Protein 9FM7 (pdb70)

B-factor: mean 51.1, std 14.82, range [29.31, 127.03]

Radiu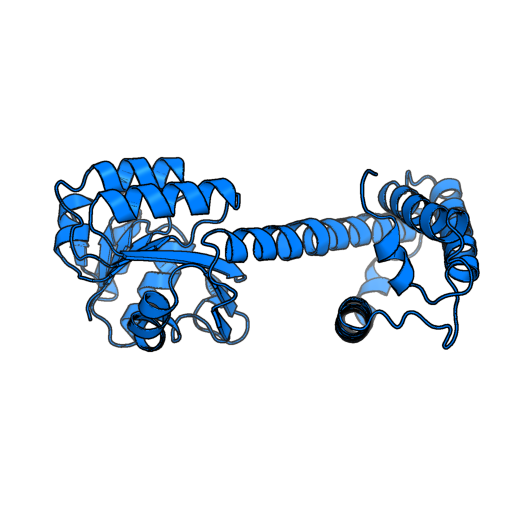s of gyration: 23.4 Å; Cα contacts (8 Å, |Δi|>4): 488; chains: 1; bounding box: 52×43×64 Å

Sequence (286 aa):
MDVSILGTGLMGTALAQALIRSGTKVTVWNRTADRALPLAAAGATVAESPQSAIAASPLIVISLLNYEIAKDVVTEADSIAGKIIVNTATGTPEEANQFAEWIAGRGARYLDGAIAAYPEDIGTESSGINYSGDEDVWEDVQSLLTPIAAQSRYVGARPGAANVIDAAMAGAFFNVALGAFHEAAAYVRSEDVAIAEMRHSLHLWTDKLLELLHEALKAFESGEYETDQATLNVYAAAVEAWQQSMQRAGQRAALMTANLDNLQRACAAGHGDKGIFAQIETLSAN

Nearest PDB structures (foldseek):
  9fm7-assembly1_A  TM=1.004E+00  e=1.314E-57  Rhodococcus erythropolis
  7xe8-assembly2_B-2  TM=9.626E-01  e=7.520E-29  Streptomyces albidoflavus
  8whg-assembly4_G  TM=9.160E-01  e=9.893E-28  Streptomyces viridochromogenes
  8j44-assembly1_B  TM=9.216E-01  e=6.340E-27  Streptomyces viridochromogenes DSM 40736
  5a9s-assembly1_B  TM=8.795E-01  e=6.237E-24  Amycolatopsis orientalis

Secondary structure (DSSP, 8-state):
--EEEE--SHHHHHHHHHHHHHT--EEEE-SS-TTTHHHHHHTPEE-SSHHHHHHH-SEEEE--SSHHHHHHHHHTSS--TT-EEEE-----HHHHHHHHHHHHHTT-EEEEEEEES-GGGTTSSS-EEEEEE-HHHHHHHHHHHGGG-SEEEE--SSTTHHHHHHIIIIIIIIIHHHHHHHHHHHHHHHTT--GGGGGGGHHHHHHHHHHHHHHHHHHHHS-----SS--HHHHHHHHHHHHHHHHHTT---HHHHHHHHHHHHHIIIIITTS-GGGGGGG-S--

Structure (mmCIF, N/CA/C/O backbone):
data_9FM7
#
_entry.id   9FM7
#
_cell.length_a   81.728
_cell.length_b   81.728
_cell.length_c   83.375
_cell.angle_alpha   90.00
_cell.angle_beta   90.00
_cell.angle_gamma   120.00
#
_symmetry.space_group_name_H-M   'P 32 2 1'
#
loop_
_entity.id
_entity.type
_entity.pdbx_description
1 polymer 'NAD(P)-dependent oxidoreductase'
2 non-polymer "2'-MONOPHOSPHOADENOSINE-5'-DIPHOSPHATE"
3 water water
#
loop_
_atom_site.group_PDB
_atom_site.id
_atom_site.type_symbol
_atom_site.label_atom_id
_atom_site.label_alt_id
_atom_site.label_comp_id
_atom_site.label_asym_id
_atom_site.label_entity_id
_atom_site.label_seq_id
_atom_site.pdbx_PDB_ins_code
_atom_site.Cartn_x
_atom_site.Cartn_y
_atom_site.Cartn_z
_atom_site.occupancy
_atom_site.B_iso_or_equiv
_atom_site.auth_seq_id
_atom_site.auth_comp_id
_atom_site.auth_asym_id
_atom_site.auth_atom_id
_atom_site.pdbx_PDB_model_num
ATOM 1 N N . MET A 1 1 ? -40.961 31.791 15.496 1.00 77.51 1 MET A N 1
ATOM 2 C CA . MET A 1 1 ? -40.470 30.562 16.085 1.00 66.36 1 MET A CA 1
ATOM 3 C C . MET A 1 1 ? -39.013 30.839 16.439 1.00 59.33 1 MET A C 1
ATOM 4 O O . MET A 1 1 ? -38.255 31.268 15.578 1.00 64.47 1 MET A O 1
ATOM 9 N N . ASP A 1 2 ? -38.654 30.699 17.719 1.00 51.96 2 ASP A N 1
ATOM 10 C CA . ASP A 1 2 ? -37.287 30.889 18.169 1.00 54.20 2 ASP A CA 1
ATOM 11 C C . ASP A 1 2 ? -36.410 29.787 17.588 1.00 51.70 2 ASP A C 1
ATOM 12 O O . ASP A 1 2 ? -36.912 28.711 17.261 1.00 51.84 2 ASP A O 1
ATOM 17 N N . VAL A 1 3 ? -35.090 30.026 17.519 1.00 49.77 3 VAL A N 1
ATOM 18 C CA . VAL A 1 3 ? -34.192 28.953 17.109 1.00 52.10 3 VAL A CA 1
ATOM 19 C C . VAL A 1 3 ? -32.978 28.939 18.025 1.00 51.10 3 VAL A C 1
ATOM 20 O O . VAL A 1 3 ? -32.576 29.988 18.523 1.00 56.09 3 VAL A O 1
ATOM 24 N N . SER A 1 4 ? -32.410 27.736 18.218 1.00 42.24 4 SER A N 1
ATOM 25 C CA . SER A 1 4 ? -31.123 27.555 18.872 1.00 44.46 4 SER A CA 1
ATOM 26 C C . SER A 1 4 ? -30.139 27.004 17.858 1.00 49.29 4 SER A C 1
ATOM 27 O O . SER A 1 4 ? -30.516 26.176 17.027 1.00 41.02 4 SER A O 1
ATOM 30 N N . ILE A 1 5 ? -28.887 27.475 17.947 1.00 45.76 5 ILE A N 1
ATOM 31 C CA . ILE A 1 5 ? -27.821 26.972 17.109 1.00 41.63 5 ILE A CA 1
ATOM 32 C C . ILE A 1 5 ? -26.791 26.270 17.975 1.00 44.22 5 ILE A C 1
ATOM 33 O O . ILE A 1 5 ? -26.312 26.845 18.948 1.00 44.69 5 ILE A O 1
ATOM 38 N N . LEU A 1 6 ? -26.461 25.037 17.593 1.00 43.28 6 LEU A N 1
ATOM 39 C CA . LEU A 1 6 ? -25.386 24.289 18.200 1.00 48.19 6 LEU A CA 1
ATOM 40 C C . LEU A 1 6 ? -24.155 24.440 17.315 1.00 52.71 6 LEU A C 1
ATOM 41 O O . LEU A 1 6 ? -24.133 23.917 16.199 1.00 51.35 6 LEU A O 1
ATOM 46 N N . GLY A 1 7 ? -23.142 25.142 17.828 1.00 52.18 7 GLY A N 1
ATOM 47 C CA . GLY A 1 7 ? -21.920 25.393 17.080 1.00 50.89 7 GLY A CA 1
ATOM 48 C C . GLY A 1 7 ? -21.845 26.870 16.718 1.00 57.66 7 GLY A C 1
ATOM 49 O O . GLY A 1 7 ? -22.691 27.384 15.973 1.00 45.52 7 GLY A O 1
ATOM 50 N N . THR A 1 8 ? -20.861 27.553 17.319 1.00 56.08 8 THR A N 1
ATOM 51 C CA . THR A 1 8 ? -20.618 28.955 17.062 1.00 52.74 8 THR A CA 1
ATOM 52 C C . THR A 1 8 ? -19.228 29.123 16.451 1.00 56.14 8 THR A C 1
ATOM 53 O O . THR A 1 8 ? -18.588 30.144 16.658 1.00 57.01 8 THR A O 1
ATOM 57 N N . GLY A 1 9 ? -18.776 28.126 15.686 1.00 53.66 9 GLY A N 1
ATOM 58 C CA . GLY A 1 9 ? -17.702 28.333 14.726 1.00 56.06 9 GLY A CA 1
ATOM 59 C C . GLY A 1 9 ? -18.038 29.493 13.786 1.00 53.79 9 GLY A C 1
ATOM 60 O O . GLY A 1 9 ? -19.041 30.191 13.993 1.00 53.52 9 GLY A O 1
ATOM 61 N N . LEU A 1 10 ? -17.212 29.675 12.740 1.00 50.88 10 LEU A N 1
ATOM 62 C CA . LEU A 1 10 ? -17.429 30.727 11.753 1.00 51.28 10 LEU A CA 1
ATOM 63 C C . LEU A 1 10 ? -18.814 30.586 11.117 1.00 41.86 10 LEU A C 1
ATOM 64 O O . LEU A 1 10 ? -19.548 31.567 11.024 1.00 47.82 10 LEU A O 1
ATOM 69 N N . MET A 1 11 ? -19.167 29.361 10.699 1.00 47.06 11 MET A N 1
ATOM 70 C CA . MET A 1 11 ? -20.434 29.147 10.015 1.00 43.85 11 MET A CA 1
ATOM 71 C C . MET A 1 11 ? -21.591 29.371 10.982 1.00 41.44 11 MET A C 1
ATOM 72 O O . MET A 1 11 ? -22.446 30.216 10.714 1.00 47.84 11 MET A O 1
ATOM 77 N N . GLY A 1 12 ? -21.587 28.633 12.107 1.00 46.15 12 GLY A N 1
ATOM 78 C CA . GLY A 1 12 ? -22.568 28.793 13.171 1.00 42.35 12 GLY A CA 1
ATOM 79 C C . GLY A 1 12 ? -22.747 30.255 13.562 1.00 44.73 12 GLY A C 1
ATOM 80 O O . GLY A 1 12 ? -23.872 30.759 13.739 1.00 45.17 12 GLY A O 1
ATOM 81 N N . THR A 1 13 ? -21.612 30.961 13.683 1.00 47.00 13 THR A N 1
ATOM 82 C CA . THR A 1 13 ? -21.674 32.358 14.061 1.00 41.42 13 THR A CA 1
ATOM 83 C C . THR A 1 13 ? -22.433 33.134 12.998 1.00 44.54 13 THR A C 1
ATOM 84 O O . THR A 1 13 ? -23.309 33.961 13.316 1.00 48.15 13 THR A O 1
ATOM 88 N N . ALA A 1 14 ? -22.080 32.867 11.727 1.00 43.55 14 ALA A N 1
ATOM 89 C CA . ALA A 1 14 ? -22.694 33.560 10.601 1.00 42.36 14 ALA A CA 1
ATOM 90 C C . ALA A 1 14 ? -24.195 33.292 10.540 1.00 40.01 14 ALA A C 1
ATOM 91 O O . ALA A 1 14 ? -24.987 34.208 10.287 1.00 42.59 14 ALA A O 1
ATOM 93 N N . LEU A 1 15 ? -24.580 32.033 10.776 1.00 45.12 15 LEU A N 1
ATOM 94 C CA . LEU A 1 15 ? -25.991 31.667 10.785 1.00 43.25 15 LEU A CA 1
ATOM 95 C C . LEU A 1 15 ? -26.721 32.474 11.865 1.00 42.60 15 LEU A C 1
ATOM 96 O O . LEU A 1 15 ? -27.758 33.099 11.597 1.00 41.23 15 LEU A O 1
ATOM 101 N N . ALA A 1 16 ? -26.124 32.507 13.065 1.00 47.23 16 ALA A N 1
ATOM 102 C CA . ALA A 1 16 ? -26.733 33.190 14.203 1.00 50.72 16 ALA A CA 1
ATOM 103 C C . ALA A 1 16 ? -26.947 34.676 13.912 1.00 52.25 16 ALA A C 1
ATOM 104 O O . ALA A 1 16 ? -28.032 35.201 14.157 1.00 47.67 16 ALA A O 1
ATOM 106 N N . GLN A 1 17 ? -25.940 35.335 13.321 1.00 53.74 17 GLN A N 1
ATOM 107 C CA . GLN A 1 17 ? -26.025 36.764 13.043 1.00 51.96 17 GLN A CA 1
ATOM 108 C C . GLN A 1 17 ? -27.108 37.078 12.018 1.00 51.62 17 GLN A C 1
ATOM 109 O O . GLN A 1 17 ? -27.865 38.036 12.192 1.00 54.73 17 GLN A O 1
ATOM 115 N N . ALA A 1 18 ? -27.191 36.269 10.948 1.00 48.08 18 ALA A N 1
ATOM 116 C CA . ALA A 1 18 ? -28.249 36.446 9.970 1.00 42.81 18 ALA A CA 1
ATOM 117 C C . ALA A 1 18 ? -29.631 36.318 10.615 1.00 41.76 18 ALA A C 1
ATOM 118 O O . ALA A 1 18 ? -30.554 37.036 10.228 1.00 45.18 18 ALA A O 1
ATOM 120 N N . LEU A 1 19 ? -29.795 35.371 11.549 1.00 47.43 19 LEU A N 1
ATOM 121 C CA . LEU A 1 19 ? -31.107 35.087 12.111 1.00 47.00 19 LEU A CA 1
ATOM 122 C C . LEU A 1 19 ? -31.547 36.228 13.035 1.00 47.40 19 LEU A C 1
ATOM 123 O O . LEU A 1 19 ? -32.694 36.658 12.977 1.00 51.09 19 LEU A O 1
ATOM 128 N N . ILE A 1 20 ? -30.625 36.747 13.840 1.00 56.75 20 ILE A N 1
ATOM 129 C CA . ILE A 1 20 ? -30.886 37.928 14.648 1.00 60.36 20 ILE A CA 1
ATOM 130 C C . ILE A 1 20 ? -31.418 39.041 13.746 1.00 68.62 20 ILE A C 1
ATOM 131 O O . ILE A 1 20 ? -32.511 39.563 13.967 1.00 64.16 20 ILE A O 1
ATOM 136 N N . ARG A 1 21 ? -30.684 39.339 12.672 1.00 70.69 21 ARG A N 1
ATOM 137 C CA . ARG A 1 21 ? -31.066 40.406 11.762 1.00 77.55 21 ARG A CA 1
ATOM 138 C C . ARG A 1 21 ? -32.442 40.133 11.149 1.00 76.48 21 ARG A C 1
ATOM 139 O O . ARG A 1 21 ? -33.156 41.081 10.839 1.00 72.52 21 ARG A O 1
ATOM 147 N N . SER A 1 22 ? -32.812 38.854 10.970 1.00 75.66 22 SER A N 1
ATOM 148 C CA . SER A 1 22 ? -34.136 38.477 10.483 1.00 73.77 22 SER A CA 1
ATOM 149 C C . SER A 1 22 ? -35.236 38.966 11.424 1.00 71.60 22 SER A C 1
ATOM 150 O O . SER A 1 22 ? -36.378 39.118 11.004 1.00 73.22 22 SER A O 1
ATOM 153 N N . GLY A 1 23 ? -34.902 39.168 12.701 1.00 72.04 23 GLY A N 1
ATOM 154 C CA . GLY A 1 23 ? -35.903 39.422 13.732 1.00 76.55 23 GLY A CA 1
ATOM 155 C C . GLY A 1 23 ? -36.296 38.157 14.500 1.00 70.93 23 GLY A C 1
ATOM 156 O O . GLY A 1 23 ? -37.367 38.109 15.096 1.00 59.59 23 GLY A O 1
ATOM 157 N N . THR A 1 24 ? -35.411 37.148 14.499 1.00 69.32 24 THR A N 1
ATOM 158 C CA . THR A 1 24 ? -35.647 35.891 15.189 1.00 62.99 24 THR A CA 1
ATOM 159 C C . THR A 1 24 ? -34.847 35.901 16.481 1.00 59.69 24 THR A C 1
ATOM 160 O O . THR A 1 24 ? -33.715 36.372 16.494 1.00 59.99 24 THR A O 1
ATOM 164 N N . LYS A 1 25 ? -35.428 35.324 17.536 1.00 56.89 25 LYS A N 1
ATOM 165 C CA . LYS A 1 25 ? -34.772 35.210 18.825 1.00 55.85 25 LYS A CA 1
ATOM 166 C C . LYS A 1 25 ? -33.882 33.970 18.824 1.00 58.97 25 LYS A C 1
ATOM 167 O O . LYS A 1 25 ? -34.335 32.847 18.581 1.00 56.99 25 LYS A O 1
ATOM 173 N N . VAL A 1 26 ? -32.604 34.177 19.125 1.00 54.66 26 VAL A N 1
ATOM 174 C CA . VAL A 1 26 ? -31.614 33.138 18.911 1.00 50.69 26 VAL A CA 1
ATOM 175 C C . VAL A 1 26 ? -30.935 32.786 20.223 1.00 53.02 26 VAL A C 1
ATOM 176 O O . VAL A 1 26 ? -30.505 33.657 20.974 1.00 58.74 26 VAL A O 1
ATOM 180 N N . THR A 1 27 ? -30.800 31.482 20.443 1.00 46.57 27 THR A N 1
ATOM 181 C CA . THR A 1 27 ? -30.031 30.950 21.535 1.00 44.60 27 THR A CA 1
ATOM 182 C C . THR A 1 27 ? -28.906 30.171 20.896 1.00 51.62 27 THR A C 1
ATOM 183 O O . THR A 1 27 ? -29.141 29.407 19.971 1.00 46.74 27 THR A O 1
ATOM 187 N N . VAL A 1 28 ? -27.705 30.310 21.452 1.00 46.58 28 VAL A N 1
ATOM 188 C CA . VAL A 1 28 ? -26.536 29.682 20.881 1.00 50.27 28 VAL A CA 1
ATOM 189 C C . VAL A 1 28 ? -25.886 28.832 21.959 1.00 44.32 28 VAL A C 1
ATOM 190 O O . VAL A 1 28 ? -26.095 29.090 23.136 1.00 53.11 28 VAL A O 1
ATOM 194 N N . TRP A 1 29 ? -25.179 27.779 21.557 1.00 45.87 29 TRP A N 1
ATOM 195 C CA . TRP A 1 29 ? -24.316 27.027 22.439 1.00 54.20 29 TRP A CA 1
ATOM 196 C C . TRP A 1 29 ? -23.042 26.660 21.687 1.00 57.90 29 TRP A C 1
ATOM 197 O O . TRP A 1 29 ? -23.078 26.496 20.479 1.00 62.48 29 TRP A O 1
ATOM 208 N N . ASN A 1 30 ? -21.946 26.460 22.418 1.00 58.21 30 ASN A N 1
ATOM 209 C CA . ASN A 1 30 ? -20.693 26.019 21.826 1.00 59.31 30 ASN A CA 1
ATOM 210 C C . ASN A 1 30 ? -19.861 25.341 22.901 1.00 58.47 30 ASN A C 1
ATOM 211 O O . ASN A 1 30 ? -19.924 25.718 24.062 1.00 64.87 30 ASN A O 1
ATOM 216 N N . ARG A 1 31 ? -19.090 24.349 22.470 1.00 61.00 31 ARG A N 1
ATOM 217 C CA . ARG A 1 31 ? -18.387 23.444 23.355 1.00 66.07 31 ARG A CA 1
ATOM 218 C C . ARG A 1 31 ? -17.338 24.209 24.153 1.00 72.98 31 ARG A C 1
ATOM 219 O O . ARG A 1 31 ? -17.116 23.876 25.313 1.00 74.56 31 ARG A O 1
ATOM 227 N N . THR A 1 32 ? -16.707 25.222 23.540 1.00 75.54 32 THR A N 1
ATOM 228 C CA . THR A 1 32 ? -15.747 26.045 24.262 1.00 76.57 32 THR A CA 1
ATOM 229 C C . THR A 1 32 ? -16.510 27.138 25.003 1.00 79.43 32 THR A C 1
ATOM 230 O O . THR A 1 32 ? -16.581 27.093 26.228 1.00 97.40 32 THR A O 1
ATOM 234 N N . ALA A 1 33 ? -17.073 28.102 24.264 1.00 79.36 33 ALA A N 1
ATOM 235 C CA . ALA A 1 33 ? -18.065 29.034 24.795 1.00 81.22 33 ALA A CA 1
ATOM 236 C C . ALA A 1 33 ? -17.490 30.437 24.950 1.00 80.12 33 ALA A C 1
ATOM 237 O O . ALA A 1 33 ? -18.252 31.400 25.011 1.00 84.03 33 ALA A O 1
ATOM 239 N N . ASP A 1 34 ? -16.164 30.564 25.061 1.00 89.98 34 ASP A N 1
ATOM 240 C CA . ASP A 1 34 ? -15.558 31.873 24.871 1.00 93.95 34 ASP A CA 1
ATOM 241 C C . ASP A 1 34 ? -16.014 32.378 23.502 1.00 93.68 34 ASP A C 1
ATOM 242 O O . ASP A 1 34 ? -16.471 33.518 23.401 1.00 86.12 34 ASP A O 1
ATOM 247 N N . ARG A 1 35 ? -15.972 31.468 22.507 1.00 94.51 35 ARG A N 1
ATOM 248 C CA . ARG A 1 35 ? -16.343 31.724 21.120 1.00 92.82 35 ARG A CA 1
ATOM 249 C C . ARG A 1 35 ? -17.721 32.367 20.977 1.00 93.55 35 ARG A C 1
ATOM 250 O O . ARG A 1 35 ? -17.921 33.184 20.080 1.00 99.56 35 ARG A O 1
ATOM 258 N N . ALA A 1 36 ? -18.670 31.973 21.834 1.00 83.23 36 ALA A N 1
ATOM 259 C CA . ALA A 1 36 ? -20.046 32.439 21.739 1.00 77.00 36 ALA A CA 1
ATOM 260 C C . ALA A 1 36 ? -20.243 33.805 22.413 1.00 79.59 36 ALA A C 1
ATOM 261 O O . ALA A 1 36 ? -21.276 34.455 22.205 1.00 60.68 36 ALA A O 1
ATOM 263 N N . LEU A 1 37 ? -19.248 34.246 23.205 1.00 84.80 37 LEU A N 1
ATOM 264 C CA . LEU A 1 37 ? -19.355 35.464 24.000 1.00 83.88 37 LEU A CA 1
ATOM 265 C C . LEU A 1 37 ? -19.852 36.626 23.135 1.00 75.07 37 LEU A C 1
ATOM 266 O O . LEU A 1 37 ? -20.894 37.212 23.432 1.00 64.04 37 LEU A O 1
ATOM 268 N N . PRO A 1 38 ? -19.171 36.975 22.014 1.00 75.00 38 PRO A N 1
ATOM 269 C CA . PRO A 1 38 ? -19.579 38.126 21.194 1.00 75.20 38 PRO A CA 1
ATOM 270 C C . PRO A 1 38 ? -21.012 38.090 20.668 1.00 71.46 38 PRO A C 1
ATOM 271 O O . PRO A 1 38 ? -21.637 39.123 20.438 1.00 71.31 38 PRO A O 1
ATOM 275 N N . LEU A 1 39 ? -21.530 36.878 20.485 1.00 77.01 39 LEU A N 1
ATOM 276 C CA . LEU A 1 39 ? -22.866 36.677 19.957 1.00 73.42 39 LEU A CA 1
ATOM 277 C C . LEU A 1 39 ? -23.887 37.169 20.984 1.00 75.56 39 LEU A C 1
ATOM 278 O O . LEU A 1 39 ? -24.930 37.726 20.625 1.00 71.82 39 LEU A O 1
ATOM 283 N N . ALA A 1 40 ? -23.542 37.003 22.272 1.00 85.26 40 ALA A N 1
ATOM 284 C CA . ALA A 1 40 ? -24.318 37.557 23.372 1.00 76.39 40 ALA A CA 1
ATOM 285 C C . ALA A 1 40 ? -24.582 39.040 23.127 1.00 77.20 40 ALA A C 1
ATOM 286 O O . ALA A 1 40 ? -25.727 39.485 23.196 1.00 79.93 40 ALA A O 1
ATOM 288 N N . ALA A 1 41 ? -23.518 39.779 22.784 1.00 84.37 41 ALA A N 1
ATOM 289 C CA . ALA A 1 41 ? -23.591 41.223 22.597 1.00 78.55 41 ALA A CA 1
ATOM 290 C C . ALA A 1 41 ? -24.484 41.615 21.413 1.00 79.92 41 ALA A C 1
ATOM 291 O O . ALA A 1 41 ? -25.042 42.710 21.415 1.00 80.20 41 ALA A O 1
ATOM 293 N N . ALA A 1 42 ? -24.636 40.735 20.410 1.00 80.96 42 ALA A N 1
ATOM 294 C CA . ALA A 1 42 ? -25.395 41.055 19.205 1.00 81.44 42 ALA A CA 1
ATOM 295 C C . ALA A 1 42 ? -26.896 40.818 19.396 1.00 78.49 42 ALA A C 1
ATOM 296 O O . ALA A 1 42 ? -27.698 41.240 18.564 1.00 78.61 42 ALA A O 1
ATOM 298 N N . GLY A 1 43 ? -27.279 40.132 20.480 1.00 80.01 43 GLY A N 1
ATOM 299 C CA . GLY A 1 43 ? -28.683 39.898 20.794 1.00 78.91 43 GLY A CA 1
ATOM 300 C C . GLY A 1 43 ? -28.992 38.437 21.146 1.00 85.97 43 GLY A C 1
ATOM 301 O O . GLY A 1 43 ? -30.137 38.123 21.461 1.00 91.37 43 GLY A O 1
ATOM 302 N N . ALA A 1 44 ? -27.986 37.549 21.107 1.00 74.27 44 ALA A N 1
ATOM 303 C CA . ALA A 1 44 ? -28.213 36.129 21.317 1.00 75.69 44 ALA A CA 1
ATOM 304 C C . ALA A 1 44 ? -28.126 35.798 22.798 1.00 74.48 44 ALA A C 1
ATOM 305 O O . ALA A 1 44 ? -27.465 36.513 23.540 1.00 78.42 44 ALA A O 1
ATOM 307 N N . THR A 1 45 ? -28.765 34.689 23.192 1.00 61.81 45 THR A N 1
ATOM 308 C CA . THR A 1 45 ? -28.628 34.111 24.521 1.00 56.91 45 THR A CA 1
ATOM 309 C C . THR A 1 45 ? -27.619 32.974 24.437 1.00 58.89 45 THR A C 1
ATOM 310 O O . THR A 1 45 ? -27.779 32.077 23.617 1.00 66.71 45 THR A O 1
ATOM 314 N N . VAL A 1 46 ? -26.588 33.001 25.283 1.00 51.16 46 VAL A N 1
ATOM 315 C CA . VAL A 1 46 ? -25.661 31.892 25.391 1.00 57.73 46 VAL A CA 1
ATOM 316 C C . VAL A 1 46 ? -26.193 30.926 26.441 1.00 65.66 46 VAL A C 1
ATOM 317 O O . VAL A 1 46 ? -26.565 31.351 27.528 1.00 71.66 46 VAL A O 1
ATOM 321 N N . ALA A 1 47 ? -26.200 29.630 26.106 1.00 68.53 47 ALA A N 1
ATOM 322 C CA . ALA A 1 47 ? -26.704 28.591 26.984 1.00 74.33 47 ALA A CA 1
ATOM 323 C C . ALA A 1 47 ? -25.533 27.827 27.583 1.00 77.64 47 ALA A C 1
ATOM 324 O O . ALA A 1 47 ? -24.488 27.694 26.952 1.00 81.66 47 ALA A O 1
ATOM 326 N N . GLU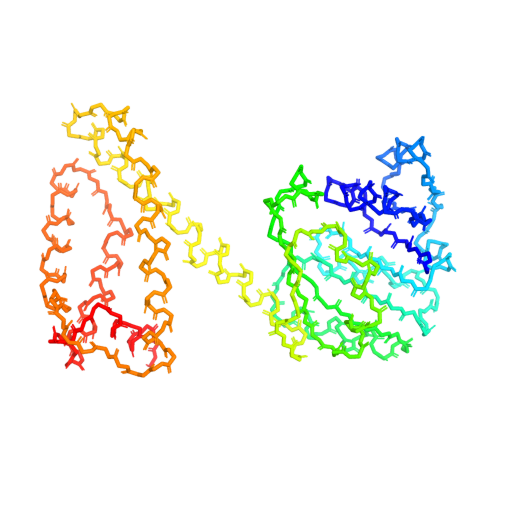 A 1 48 ? -25.744 27.304 28.796 1.00 79.88 48 GLU A N 1
ATOM 327 C CA . GLU A 1 48 ? -24.701 26.627 29.549 1.00 73.57 48 GLU A CA 1
ATOM 328 C C . GLU A 1 48 ? -24.414 25.259 28.931 1.00 75.46 48 GLU A C 1
ATOM 329 O O . GLU A 1 48 ? -23.312 24.732 29.077 1.00 81.13 48 GLU A O 1
ATOM 331 N N . SER A 1 49 ? -25.414 24.708 28.230 1.00 68.25 49 SER A N 1
ATOM 332 C CA . SER A 1 49 ? -25.445 23.294 27.885 1.00 69.18 49 SER A CA 1
ATOM 333 C C . SER A 1 49 ? -26.266 23.054 26.613 1.00 55.83 49 SER A C 1
ATOM 334 O O . SER A 1 49 ? -27.176 23.820 26.304 1.00 58.19 49 SER A O 1
ATOM 337 N N . PRO A 1 50 ? -26.000 21.957 25.878 1.00 49.16 50 PRO A N 1
ATOM 338 C CA . PRO A 1 50 ? -26.844 21.564 24.740 1.00 49.60 50 PRO A CA 1
ATOM 339 C C . PRO A 1 50 ? -28.299 21.291 25.130 1.00 57.14 50 PRO A C 1
ATOM 340 O O . PRO A 1 50 ? -29.227 21.769 24.469 1.00 53.52 50 PRO A O 1
ATOM 344 N N . GLN A 1 51 ? -28.477 20.486 26.191 1.00 58.30 51 GLN A N 1
ATOM 345 C CA . GLN A 1 51 ? -29.784 20.200 26.768 1.00 61.60 51 GLN A CA 1
ATOM 346 C C . GLN A 1 51 ? -30.560 21.497 26.967 1.00 52.93 51 GLN A C 1
ATOM 347 O O . GLN A 1 51 ? -31.736 21.575 26.627 1.00 49.24 51 GLN A O 1
ATOM 353 N N . SER A 1 52 ? -29.881 22.525 27.484 1.00 50.87 52 SER A N 1
ATOM 354 C CA . SER A 1 52 ? -30.521 23.791 27.810 1.00 53.96 52 SER A CA 1
ATOM 355 C C . SER A 1 52 ? -30.820 24.573 26.528 1.00 51.19 52 SER A C 1
ATOM 356 O O . SER A 1 52 ? -31.853 25.244 26.403 1.00 52.15 52 SER A O 1
ATOM 359 N N . ALA A 1 53 ? -29.899 24.481 25.568 1.00 50.55 53 ALA A N 1
ATOM 360 C CA . ALA A 1 53 ? -30.079 25.134 24.279 1.00 51.74 53 ALA A CA 1
ATOM 361 C C . ALA A 1 53 ? -31.223 24.473 23.512 1.00 41.78 53 ALA A C 1
ATOM 362 O O . ALA A 1 53 ? -32.025 25.187 22.906 1.00 43.27 53 ALA A O 1
ATOM 364 N N . ILE A 1 54 ? -31.282 23.132 23.562 1.00 43.74 54 ILE A N 1
ATOM 365 C CA . ILE A 1 54 ? -32.331 22.369 22.888 1.00 50.73 54 ILE A CA 1
ATOM 366 C C . ILE A 1 54 ? -33.690 22.739 23.483 1.00 46.64 54 ILE A C 1
ATOM 367 O O . ILE A 1 54 ? -34.632 23.028 22.757 1.00 45.63 54 ILE A O 1
ATOM 372 N N . ALA A 1 55 ? -33.762 22.783 24.820 1.00 54.90 55 ALA A N 1
ATOM 373 C CA . ALA A 1 55 ? -35.011 23.044 25.511 1.00 50.42 55 ALA A CA 1
ATOM 374 C C . ALA A 1 55 ? -35.536 24.439 25.188 1.00 49.38 55 ALA A C 1
ATOM 375 O O . ALA A 1 55 ? -36.740 24.667 25.256 1.00 47.82 55 ALA A O 1
ATOM 377 N N . ALA A 1 56 ? -34.650 25.371 24.813 1.00 48.50 56 ALA A N 1
ATOM 378 C CA . ALA A 1 56 ? -35.052 26.758 24.664 1.00 46.41 56 ALA A CA 1
ATOM 379 C C . ALA A 1 56 ? -35.889 26.977 23.417 1.00 43.77 56 ALA A C 1
ATOM 380 O O . ALA A 1 56 ? -36.624 27.952 23.366 1.00 50.09 56 ALA A O 1
ATOM 382 N N . SER A 1 57 ? -35.765 26.117 22.394 1.00 45.80 57 SER A N 1
ATOM 383 C CA . SER A 1 57 ? -36.305 26.451 21.079 1.00 44.77 57 SER A CA 1
ATOM 384 C C . SER A 1 57 ? -37.013 25.255 20.439 1.00 41.94 57 SER A C 1
ATOM 385 O O . SER A 1 57 ? -36.644 24.115 20.673 1.00 40.66 57 SER A O 1
ATOM 388 N N . PRO A 1 58 ? -38.027 25.508 19.583 1.00 39.66 58 PRO A N 1
ATOM 389 C CA . PRO A 1 58 ? -38.647 24.468 18.760 1.00 41.57 58 PRO A CA 1
ATOM 390 C C . PRO A 1 58 ? -37.822 23.997 17.567 1.00 44.19 58 PRO A C 1
ATOM 391 O O . PRO A 1 58 ? -38.035 22.882 17.079 1.00 38.89 58 PRO A O 1
ATOM 395 N N . LEU A 1 59 ? -36.907 24.865 17.092 1.00 41.25 59 LEU A N 1
ATOM 396 C CA . LEU A 1 59 ? -36.091 24.598 15.917 1.00 40.21 59 LEU A CA 1
ATOM 397 C C . LEU A 1 59 ? -34.626 24.691 16.330 1.00 40.84 59 LEU A C 1
ATOM 398 O O . LEU A 1 59 ? -34.195 25.725 16.814 1.00 40.02 59 LEU A O 1
ATOM 403 N N . ILE A 1 60 ? -33.872 23.614 16.110 1.00 33.68 60 ILE A N 1
ATOM 404 C CA . ILE A 1 60 ? -32.463 23.528 16.439 1.00 35.95 60 ILE A CA 1
ATOM 405 C C . ILE A 1 60 ? -31.660 23.395 15.139 1.00 37.39 60 ILE A C 1
ATOM 406 O O . ILE A 1 60 ? -31.864 22.464 14.366 1.00 37.10 60 ILE A O 1
ATOM 411 N N . VAL A 1 61 ? -30.734 24.318 14.886 1.00 40.76 61 VAL A N 1
ATOM 412 C CA . VAL A 1 61 ? -29.888 24.228 13.701 1.00 40.69 61 VAL A CA 1
ATOM 413 C C . VAL A 1 61 ? -28.487 23.837 14.153 1.00 39.55 61 VAL A C 1
ATOM 414 O O . VAL A 1 61 ? -27.886 24.505 15.000 1.00 40.13 61 VAL A O 1
ATOM 418 N N . ILE A 1 62 ? -27.966 22.741 13.589 1.00 38.58 62 ILE A N 1
ATOM 419 C CA . ILE A 1 62 ? -26.667 22.224 13.986 1.00 42.28 62 ILE A CA 1
ATOM 420 C C . ILE A 1 62 ? -25.609 22.694 12.986 1.00 45.08 62 ILE A C 1
ATOM 421 O O . ILE A 1 62 ? -25.788 22.504 11.784 1.00 44.91 62 ILE A O 1
ATOM 426 N N . SER A 1 63 ? -24.497 23.251 13.506 1.00 44.62 63 SER A N 1
ATOM 427 C CA . SER A 1 63 ? -23.342 23.672 12.721 1.00 45.00 63 SER A CA 1
ATOM 428 C C . SER A 1 63 ? -22.059 23.256 13.443 1.00 48.20 63 SER A C 1
ATOM 429 O O . SER A 1 63 ? -21.313 24.103 13.902 1.00 47.53 63 SER A O 1
ATOM 432 N N . LEU A 1 64 ? -21.864 21.948 13.575 1.00 43.38 64 LEU A N 1
ATOM 433 C CA . LEU A 1 64 ? -20.742 21.337 14.263 1.00 55.01 64 LEU A CA 1
ATOM 434 C C . LEU A 1 64 ? -19.905 20.599 13.222 1.00 61.07 64 LEU A C 1
ATOM 435 O O . LEU A 1 64 ? -20.377 20.332 12.119 1.00 64.63 64 LEU A O 1
ATOM 440 N N . LEU A 1 65 ? -18.693 20.194 13.595 1.00 63.10 65 LEU A N 1
ATOM 441 C CA . LEU A 1 65 ? -17.732 19.754 12.599 1.00 60.30 65 LEU A CA 1
ATOM 442 C C . LEU A 1 65 ? -18.321 18.655 11.714 1.00 58.85 65 LEU A C 1
ATOM 443 O O . LEU A 1 65 ? -18.257 18.764 10.497 1.00 53.96 65 LEU A O 1
ATOM 448 N N . ASN A 1 66 ? -18.878 17.591 12.301 1.00 58.63 66 ASN A N 1
ATOM 449 C CA . ASN A 1 66 ? -19.319 16.447 11.508 1.00 59.25 66 ASN A CA 1
ATOM 450 C C . ASN A 1 66 ? -20.529 15.794 12.167 1.00 53.74 66 ASN A C 1
ATOM 451 O O . ASN A 1 66 ? -21.050 16.335 13.141 1.00 55.16 66 ASN A O 1
ATOM 456 N N . TYR A 1 67 ? -20.978 14.667 11.587 1.00 48.90 67 TYR A N 1
ATOM 457 C CA . TYR A 1 67 ? -22.199 14.002 12.003 1.00 49.09 67 TYR A CA 1
ATOM 458 C C . TYR A 1 67 ? -21.979 13.322 13.357 1.00 53.64 67 TYR A C 1
ATOM 459 O O . TYR A 1 67 ? -22.864 13.423 14.198 1.00 47.94 67 TYR A O 1
ATOM 468 N N . GLU A 1 68 ? -20.802 12.693 13.586 1.00 57.77 68 GLU A N 1
ATOM 469 C CA . GLU A 1 68 ? -20.463 12.022 14.849 1.00 50.64 68 GLU A CA 1
ATOM 470 C C . GLU A 1 68 ? -20.566 12.973 16.033 1.00 49.19 68 GLU A C 1
ATOM 471 O O . GLU A 1 68 ? -21.136 12.614 17.051 1.00 58.61 68 GLU A O 1
ATOM 477 N N . ILE A 1 69 ? -19.956 14.155 15.924 1.00 45.08 69 ILE A N 1
ATOM 478 C CA . ILE A 1 69 ? -20.013 15.175 16.962 1.00 46.00 69 ILE A CA 1
ATOM 479 C C . ILE A 1 69 ? -21.458 15.661 17.148 1.00 52.08 69 ILE A C 1
ATOM 480 O O . ILE A 1 69 ? -21.897 15.900 18.267 1.00 50.01 69 ILE A O 1
ATOM 485 N N . ALA A 1 70 ? -22.177 15.874 16.034 1.00 47.70 70 ALA A N 1
ATOM 486 C CA . ALA A 1 70 ? -23.573 16.273 16.091 1.00 50.83 70 ALA A CA 1
ATOM 487 C C . ALA A 1 70 ? -24.387 15.267 16.907 1.00 43.27 70 ALA A C 1
ATOM 488 O O . ALA A 1 70 ? -25.185 15.664 17.741 1.00 48.64 70 ALA A O 1
ATOM 490 N N . LYS A 1 71 ? -24.169 13.980 16.668 1.00 44.25 71 LYS A N 1
ATOM 491 C CA . LYS A 1 71 ? -24.891 12.918 17.345 1.00 45.86 71 LYS A CA 1
ATOM 492 C C . LYS A 1 71 ? -24.578 12.967 18.842 1.00 51.43 71 LYS A C 1
ATOM 493 O O . LYS A 1 71 ? -25.480 12.986 19.669 1.00 51.72 71 LYS A O 1
ATOM 499 N N . ASP A 1 72 ? -23.286 13.052 19.172 1.00 55.56 72 ASP A N 1
ATOM 500 C CA . ASP A 1 72 ? -22.813 13.082 20.546 1.00 53.15 72 ASP A CA 1
ATOM 501 C C . ASP A 1 72 ? -23.381 14.304 21.266 1.00 49.39 72 ASP A C 1
ATOM 502 O O . ASP A 1 72 ? -23.863 14.192 22.389 1.00 50.84 72 ASP A O 1
ATOM 507 N N . VAL A 1 73 ? -23.351 15.482 20.639 1.00 44.34 73 VAL A N 1
ATOM 508 C CA . VAL A 1 73 ? -23.903 16.650 21.303 1.00 45.46 73 VAL A CA 1
ATOM 509 C C . VAL A 1 73 ? -25.411 16.448 21.528 1.00 52.50 73 VAL A C 1
ATOM 510 O O . VAL A 1 73 ? -25.906 16.792 22.595 1.00 48.95 73 VAL A O 1
ATOM 514 N N . VAL A 1 74 ? -26.175 15.899 20.565 1.00 51.04 74 VAL A N 1
ATOM 515 C CA . VAL A 1 74 ? -27.629 15.969 20.736 1.00 50.81 74 VAL A CA 1
ATOM 516 C C . VAL A 1 74 ? -28.068 14.800 21.630 1.00 50.41 74 VAL A C 1
ATOM 517 O O . VAL A 1 74 ? -29.118 14.897 22.264 1.00 46.71 74 VAL A O 1
ATOM 521 N N . THR A 1 75 ? -27.245 13.733 21.721 1.00 47.11 75 THR A N 1
ATOM 522 C CA . THR A 1 75 ? -27.386 12.705 22.752 1.00 55.89 75 THR A CA 1
ATOM 523 C C . THR A 1 75 ? -27.479 13.322 24.154 1.00 54.85 75 THR A C 1
ATOM 524 O O . THR A 1 75 ? -28.100 12.747 25.036 1.00 56.51 75 THR A O 1
ATOM 528 N N . GLU A 1 76 ? -26.880 14.493 24.371 1.00 60.40 76 GLU A N 1
ATOM 529 C CA . GLU A 1 76 ? -26.841 15.103 25.694 1.00 62.31 76 GLU A CA 1
ATOM 530 C C . GLU A 1 76 ? -28.164 15.768 26.069 1.00 62.37 76 GLU A C 1
ATOM 531 O O . GLU A 1 76 ? -28.325 16.217 27.205 1.00 55.38 76 GLU A O 1
ATOM 537 N N . ALA A 1 77 ? -29.100 15.886 25.122 1.00 55.54 77 ALA A N 1
ATOM 538 C CA . ALA A 1 77 ? -30.463 16.254 25.475 1.00 58.31 77 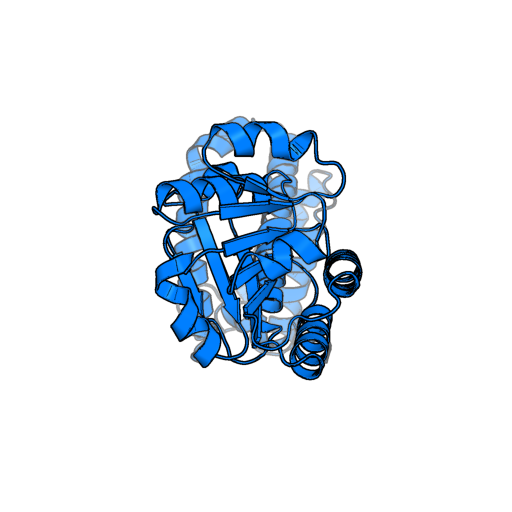ALA A CA 1
ATOM 539 C C . ALA A 1 77 ? -31.170 15.007 26.003 1.00 54.50 77 ALA A C 1
ATOM 540 O O . ALA A 1 77 ? -31.015 13.923 25.454 1.00 56.84 77 ALA A O 1
ATOM 542 N N . ASP A 1 78 ? -31.944 15.158 27.071 1.00 58.36 78 ASP A N 1
ATOM 543 C CA . ASP A 1 78 ? -32.755 14.044 27.539 1.00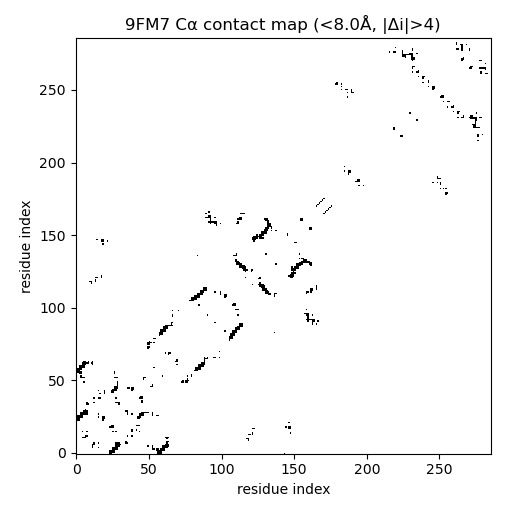 67.23 78 ASP A CA 1
ATOM 544 C C . ASP A 1 78 ? -33.913 13.815 26.572 1.00 56.69 78 ASP A C 1
ATOM 545 O O . ASP A 1 78 ? -34.220 12.661 26.267 1.00 53.84 78 ASP A O 1
ATOM 550 N N . SER A 1 79 ? -34.496 14.921 26.068 1.00 54.75 79 SER A N 1
ATOM 551 C CA . SER A 1 79 ? -35.601 14.835 25.121 1.00 47.47 79 SER A CA 1
ATOM 552 C C . SER A 1 79 ? -35.468 15.800 23.947 1.00 39.78 79 SER A C 1
ATOM 553 O O . SER A 1 79 ? -35.151 16.972 24.103 1.00 42.09 79 SER A O 1
ATOM 556 N N . ILE A 1 80 ? -35.790 15.301 22.749 1.00 41.96 80 ILE A N 1
ATOM 557 C CA . ILE A 1 80 ? -35.936 16.149 21.576 1.00 39.93 80 ILE A CA 1
ATOM 558 C C . ILE A 1 80 ? -37.295 15.892 20.929 1.00 41.70 80 ILE A C 1
ATOM 559 O O . ILE A 1 80 ? -37.550 16.313 19.800 1.00 37.89 80 ILE A O 1
ATOM 564 N N . ALA A 1 81 ? -38.183 15.195 21.651 1.00 39.87 81 ALA A N 1
ATOM 565 C CA . ALA A 1 81 ? -39.465 14.830 21.077 1.00 36.79 81 ALA A CA 1
ATOM 566 C C . ALA A 1 81 ? -40.169 16.098 20.642 1.00 33.89 81 ALA A C 1
ATOM 567 O O . ALA A 1 81 ? -40.275 17.050 21.393 1.00 37.80 81 ALA A O 1
ATOM 569 N N . GLY A 1 82 ? -40.655 16.118 19.414 1.00 37.48 82 GLY A N 1
ATOM 570 C CA . GLY A 1 82 ? -41.460 17.232 18.968 1.00 37.02 82 GLY A CA 1
ATOM 571 C C . GLY A 1 82 ? -40.590 18.352 18.409 1.00 38.76 82 GLY A C 1
ATOM 572 O O . GLY A 1 82 ? -41.149 19.300 17.867 1.00 32.97 82 GLY A O 1
ATOM 573 N N . LYS A 1 83 ? -39.250 18.243 18.523 1.00 36.57 83 LYS A N 1
ATOM 574 C CA . LYS A 1 83 ? -38.383 19.320 18.047 1.00 38.15 83 LYS A CA 1
ATOM 575 C C . LYS A 1 83 ? -38.103 19.128 16.562 1.00 36.93 83 LYS A C 1
ATOM 576 O O . LYS A 1 83 ? -38.224 18.018 16.048 1.00 40.24 83 LYS A O 1
ATOM 582 N N . ILE A 1 84 ? -37.800 20.232 15.864 1.00 38.23 84 ILE A N 1
ATOM 583 C CA . ILE A 1 84 ? -37.264 20.182 14.512 1.00 35.60 84 ILE A CA 1
ATOM 584 C C . ILE A 1 84 ? -35.746 20.257 14.602 1.00 38.12 84 ILE A C 1
ATOM 585 O O . ILE A 1 84 ? -35.213 21.220 15.154 1.00 35.72 84 ILE A O 1
ATOM 590 N N . ILE A 1 85 ? -35.054 19.268 14.013 1.00 35.38 85 ILE A N 1
ATOM 591 C CA . ILE A 1 85 ? -33.601 19.287 13.983 1.00 37.52 85 ILE A CA 1
ATOM 592 C C . ILE A 1 85 ? -33.165 19.515 12.532 1.00 38.96 85 ILE A C 1
ATOM 593 O O . ILE A 1 85 ? -33.585 18.756 11.667 1.00 40.07 85 ILE A O 1
ATOM 598 N N . VAL A 1 86 ? -32.357 20.560 12.272 1.00 37.33 86 VAL A N 1
ATOM 599 C CA . VAL A 1 86 ? -31.812 20.833 10.940 1.00 38.02 86 VAL A CA 1
ATOM 600 C C . VAL A 1 86 ? -30.284 20.734 11.013 1.00 40.47 86 VAL A C 1
ATOM 601 O O . VAL A 1 86 ? -29.640 21.555 11.650 1.00 39.01 86 VAL A O 1
ATOM 605 N N . ASN A 1 87 ? -29.708 19.721 10.361 1.00 42.18 87 ASN A N 1
ATOM 606 C CA . ASN A 1 87 ? -28.272 19.477 10.435 1.00 40.41 87 ASN A CA 1
ATOM 607 C C . ASN A 1 87 ? -27.599 19.942 9.143 1.00 38.15 87 ASN A C 1
ATOM 608 O O . ASN A 1 87 ? -27.798 19.321 8.101 1.00 36.86 87 ASN A O 1
ATOM 613 N N . THR A 1 88 ? -26.794 21.012 9.237 1.00 43.71 88 THR A N 1
ATOM 614 C CA . THR A 1 88 ? -26.222 21.674 8.072 1.00 43.92 88 THR A CA 1
ATOM 615 C C . THR A 1 88 ? -24.786 21.224 7.825 1.00 46.90 88 THR A C 1
ATOM 616 O O . THR A 1 88 ? -24.088 21.860 7.030 1.00 44.72 88 THR A O 1
ATOM 620 N N . ALA A 1 89 ? -24.330 20.177 8.522 1.00 44.67 89 ALA A N 1
ATOM 621 C CA . ALA A 1 89 ? -23.002 19.645 8.265 1.00 45.17 89 ALA A CA 1
ATOM 622 C C . ALA A 1 89 ? -22.927 18.951 6.907 1.00 51.86 89 ALA A C 1
ATOM 623 O O . ALA A 1 89 ? -23.884 18.348 6.420 1.00 50.69 89 ALA A O 1
ATOM 625 N N . THR A 1 90 ? -21.724 18.999 6.331 1.00 54.20 90 THR A N 1
ATOM 626 C CA . THR A 1 90 ? -21.433 18.280 5.104 1.00 52.90 90 THR A CA 1
ATOM 627 C C . THR A 1 90 ? -21.035 16.875 5.541 1.00 45.89 90 THR A C 1
ATOM 628 O O . THR A 1 90 ? -20.546 16.677 6.644 1.00 52.07 90 THR A O 1
ATOM 632 N N . GLY A 1 91 ? -21.226 15.902 4.660 1.00 50.93 91 GLY A N 1
ATOM 633 C CA . GLY A 1 91 ? -20.930 14.517 4.974 1.00 43.91 91 GLY A CA 1
ATOM 634 C C . GLY A 1 91 ? -21.452 13.621 3.861 1.00 43.16 91 GLY A C 1
ATOM 635 O O . GLY A 1 91 ? -21.797 14.117 2.798 1.00 38.85 91 GLY A O 1
ATOM 636 N N . THR A 1 92 ? -21.465 12.303 4.094 1.00 40.34 92 THR A N 1
ATOM 637 C CA . THR A 1 92 ? -21.909 11.361 3.088 1.00 44.35 92 THR A CA 1
ATOM 638 C C . THR A 1 92 ? -23.429 11.265 3.137 1.00 47.48 92 THR A C 1
ATOM 639 O O . THR A 1 92 ? -24.047 11.658 4.120 1.00 47.19 92 THR A O 1
ATOM 643 N N . PRO A 1 93 ? -24.063 10.767 2.058 1.00 47.58 93 PRO A N 1
ATOM 644 C CA . PRO A 1 93 ? -25.491 10.511 2.047 1.00 49.54 93 PRO A CA 1
ATOM 645 C C . PRO A 1 93 ? -25.908 9.514 3.125 1.00 48.16 93 PRO A C 1
ATOM 646 O O . PRO A 1 93 ? -27.008 9.621 3.641 1.00 42.73 93 PRO A O 1
ATOM 650 N N . GLU A 1 94 ? -25.054 8.521 3.404 1.00 46.89 94 GLU A N 1
ATOM 651 C CA . GLU A 1 94 ? -25.344 7.495 4.398 1.00 51.92 94 GLU A CA 1
ATOM 652 C C . GLU A 1 94 ? -25.382 8.130 5.785 1.00 43.97 94 GLU A C 1
ATOM 653 O O . GLU A 1 94 ? -26.262 7.828 6.570 1.00 45.76 94 GLU A O 1
ATOM 659 N N . GLU A 1 95 ? -24.452 9.039 6.072 1.00 43.65 95 GLU A N 1
ATOM 660 C CA . GLU A 1 95 ? -24.451 9.767 7.323 1.00 47.19 95 GLU A CA 1
ATOM 661 C C . GLU A 1 95 ? -25.805 10.453 7.522 1.00 50.17 95 GLU A C 1
ATOM 662 O O . GLU A 1 95 ? -26.347 10.413 8.627 1.00 43.54 95 GLU A O 1
ATOM 668 N N . ALA A 1 96 ? -26.315 11.104 6.463 1.00 39.55 96 ALA A N 1
ATOM 669 C CA . ALA A 1 96 ? -27.583 11.817 6.537 1.00 40.62 96 ALA A CA 1
ATOM 670 C C . ALA A 1 96 ? -28.741 10.856 6.780 1.00 37.76 96 ALA A C 1
ATOM 671 O O . ALA A 1 96 ? -29.620 11.121 7.600 1.00 41.25 96 ALA A O 1
ATOM 673 N N . ASN A 1 97 ? -28.751 9.728 6.070 1.00 43.70 97 ASN A N 1
ATOM 674 C CA . ASN A 1 97 ? -29.872 8.807 6.142 1.00 40.30 97 ASN A CA 1
ATOM 675 C C . ASN A 1 97 ? -29.941 8.239 7.551 1.00 45.70 97 ASN A C 1
ATOM 676 O O . ASN A 1 97 ? -31.019 8.112 8.114 1.00 45.95 97 ASN A O 1
ATOM 681 N N . GLN A 1 98 ? -28.777 7.884 8.111 1.00 44.59 98 GLN A N 1
ATOM 682 C CA . GLN A 1 98 ? -28.713 7.324 9.447 1.00 48.07 98 GLN A CA 1
ATOM 683 C C . GLN A 1 98 ? -29.049 8.362 10.511 1.00 44.79 98 GLN A C 1
ATOM 684 O O . GLN A 1 98 ? -29.735 8.031 11.462 1.00 41.76 98 GLN A O 1
ATOM 690 N N . PHE A 1 99 ? -28.544 9.589 10.370 1.00 39.63 99 PHE A N 1
ATOM 691 C CA . PHE A 1 99 ? -28.844 10.619 11.342 1.00 37.38 99 PHE A CA 1
ATOM 692 C C . PHE A 1 99 ? -30.349 10.864 11.382 1.00 42.12 99 PHE A C 1
ATOM 693 O O . PHE A 1 99 ? -30.934 10.923 12.456 1.00 40.62 99 PHE A O 1
ATOM 701 N N . ALA A 1 100 ? -30.954 10.937 10.187 1.00 40.50 100 ALA A N 1
ATOM 702 C CA . ALA A 1 100 ? -32.384 11.116 10.010 1.00 37.63 100 ALA A CA 1
ATOM 703 C C . ALA A 1 100 ? -33.160 10.053 10.781 1.00 41.41 100 ALA A C 1
ATOM 704 O O . ALA A 1 100 ? -34.049 10.380 11.545 1.00 38.08 100 ALA A O 1
ATOM 706 N N . GLU A 1 101 ? -32.758 8.792 10.657 1.00 46.13 101 GLU A N 1
ATOM 707 C CA . GLU A 1 101 ? -33.492 7.693 11.272 1.00 47.00 101 GLU A CA 1
ATOM 708 C C . GLU A 1 101 ? -33.360 7.725 12.800 1.00 43.39 101 GLU A C 1
ATOM 709 O O . GLU A 1 101 ? -34.326 7.411 13.503 1.00 43.47 101 GLU A O 1
ATOM 715 N N . TRP A 1 102 ? -32.178 8.119 13.302 1.00 43.28 102 TRP A N 1
ATOM 716 C CA . TRP A 1 102 ? -31.942 8.264 14.726 1.00 40.84 102 TRP A CA 1
ATOM 717 C C . TRP A 1 102 ? -32.795 9.394 15.300 1.00 42.98 102 TRP A C 1
ATOM 718 O O . TRP A 1 102 ? -33.386 9.266 16.379 1.00 37.44 102 TRP A O 1
ATOM 729 N N . ILE A 1 103 ? -32.836 10.521 14.584 1.00 39.17 103 ILE A N 1
ATOM 730 C CA . ILE A 1 103 ? -33.648 11.644 15.025 1.00 38.51 103 ILE A CA 1
ATOM 731 C C . ILE A 1 103 ? -35.113 11.236 15.110 1.00 38.50 103 ILE A C 1
ATOM 732 O O . ILE A 1 103 ? -35.808 11.621 16.062 1.00 40.19 103 ILE A O 1
ATOM 737 N N . ALA A 1 104 ? -35.582 10.487 14.100 1.00 37.62 104 ALA A N 1
ATOM 738 C CA . ALA A 1 104 ? -36.990 10.118 13.994 1.00 36.91 104 ALA A CA 1
ATOM 739 C C . ALA A 1 104 ? -37.415 9.188 15.140 1.00 39.29 104 ALA A C 1
ATOM 740 O O . ALA A 1 104 ? -38.542 9.272 15.641 1.00 36.39 104 ALA A O 1
ATOM 742 N N . GLY A 1 105 ? -36.499 8.304 15.549 1.00 40.36 105 GLY A N 1
ATOM 743 C CA . GLY A 1 105 ? -36.733 7.363 16.627 1.00 44.81 105 GLY A CA 1
ATOM 744 C C . GLY A 1 105 ? -36.671 8.012 18.012 1.00 44.63 105 GLY A C 1
ATOM 745 O O . GLY A 1 105 ? -37.027 7.375 19.004 1.00 43.00 105 GLY A O 1
ATOM 746 N N . ARG A 1 106 ? -36.207 9.262 18.091 1.00 39.15 106 ARG A N 1
ATOM 747 C CA . ARG A 1 106 ? -36.292 10.028 19.323 1.00 38.46 106 ARG A CA 1
ATOM 748 C C . ARG A 1 106 ? -37.531 10.929 19.320 1.00 38.95 106 ARG A C 1
ATOM 749 O O . ARG A 1 106 ? -37.686 11.752 20.227 1.00 37.68 106 ARG A O 1
ATOM 757 N N . GLY A 1 107 ? -38.379 10.814 18.281 1.00 40.34 107 GLY A N 1
ATOM 758 C CA . GLY A 1 107 ? -39.630 11.554 18.198 1.00 34.15 107 GLY A CA 1
ATOM 759 C C . GLY A 1 107 ? -39.449 12.989 17.707 1.00 38.29 107 GLY A C 1
ATOM 760 O O . GLY A 1 107 ? -40.355 13.825 17.854 1.00 37.49 107 GLY A O 1
ATOM 761 N N . ALA A 1 108 ? -38.313 13.262 17.043 1.00 35.18 108 ALA A N 1
ATOM 762 C CA . ALA A 1 108 ? -38.040 14.586 16.518 1.00 32.01 108 ALA A CA 1
ATOM 763 C C . ALA A 1 108 ? -38.251 14.595 15.009 1.00 36.82 108 ALA A C 1
ATOM 764 O O . ALA A 1 108 ? -38.301 13.543 14.386 1.00 35.75 108 ALA A O 1
ATOM 766 N N . ARG A 1 109 ? -38.440 15.786 14.437 1.00 36.18 109 ARG A N 1
ATOM 767 C CA . ARG A 1 109 ? -38.523 15.949 12.993 1.00 35.18 109 ARG A CA 1
ATOM 768 C C . ARG A 1 109 ? -37.142 16.337 12.459 1.00 35.80 109 ARG A C 1
ATOM 769 O O . ARG A 1 109 ? -36.355 16.953 13.172 1.00 33.82 109 ARG A O 1
ATOM 777 N N . TYR A 1 110 ? -36.867 16.040 11.188 1.00 34.16 110 TYR A N 1
ATOM 778 C CA . TYR A 1 110 ? -35.534 16.213 10.661 1.00 34.24 110 TYR A CA 1
ATOM 779 C C . TYR A 1 110 ? -35.513 16.825 9.264 1.00 39.23 110 TYR A C 1
ATOM 780 O O . TYR A 1 110 ? -36.343 16.508 8.442 1.00 38.23 110 TYR A O 1
ATOM 789 N N . LEU A 1 111 ? -34.494 17.668 9.002 1.00 39.06 111 LEU A N 1
ATOM 790 C CA . LEU A 1 111 ? -34.171 18.116 7.662 1.00 38.54 111 LEU A CA 1
ATOM 791 C C . LEU A 1 111 ? -32.664 18.243 7.558 1.00 36.91 111 LEU A C 1
ATOM 792 O O . LEU A 1 111 ? -32.022 18.710 8.494 1.00 40.08 111 LEU A O 1
ATOM 797 N N . ASP A 1 112 ? -32.107 17.826 6.423 1.00 37.42 112 ASP A N 1
ATOM 798 C CA . ASP A 1 112 ? -30.666 17.832 6.263 1.00 36.10 112 ASP A CA 1
ATOM 799 C C . ASP A 1 112 ? -30.288 18.959 5.315 1.00 37.93 112 ASP A C 1
ATOM 800 O O . ASP A 1 112 ? -30.975 19.177 4.317 1.00 40.39 112 ASP A O 1
ATOM 805 N N . GLY A 1 113 ? -29.204 19.675 5.635 1.00 38.39 113 GLY A N 1
ATOM 806 C CA . GLY A 1 113 ? -28.790 20.796 4.803 1.00 38.84 113 GLY A CA 1
ATOM 807 C C . GLY A 1 113 ? -27.341 20.688 4.349 1.00 38.55 113 GLY A C 1
ATOM 808 O O . GLY A 1 113 ? -26.526 20.011 4.977 1.00 38.12 113 GLY A O 1
ATOM 809 N N . ALA A 1 114 ? -27.024 21.402 3.263 1.00 35.99 114 ALA A N 1
ATOM 810 C CA . ALA A 1 114 ? -25.657 21.538 2.801 1.00 36.93 114 ALA A CA 1
ATOM 811 C C . ALA A 1 114 ? -25.455 22.953 2.300 1.00 37.96 114 ALA A C 1
ATOM 812 O O . ALA A 1 114 ? -26.241 23.445 1.495 1.00 38.48 114 ALA A O 1
ATOM 814 N N . ILE A 1 115 ? -24.437 23.609 2.858 1.00 37.97 115 ILE A N 1
ATOM 815 C CA . ILE A 1 115 ? -24.231 25.032 2.669 1.00 39.06 115 ILE A CA 1
ATOM 816 C C . ILE A 1 115 ? -23.142 25.278 1.624 1.00 40.89 115 ILE A C 1
ATOM 817 O O . ILE A 1 115 ? -22.006 24.871 1.799 1.00 40.78 115 ILE A O 1
ATOM 822 N N . ALA A 1 116 ? -23.505 25.960 0.535 1.00 41.30 116 ALA A N 1
ATOM 823 C CA . ALA A 1 116 ? -22.595 26.388 -0.521 1.00 45.38 116 ALA A CA 1
ATOM 824 C C . ALA A 1 116 ? -22.435 27.895 -0.382 1.00 49.97 116 ALA A C 1
ATOM 825 O O . ALA A 1 116 ? -23.232 28.693 -0.895 1.00 64.31 116 ALA A O 1
ATOM 827 N N . ALA A 1 117 ? -21.451 28.266 0.405 1.00 47.32 117 ALA A N 1
ATOM 828 C CA . ALA A 1 117 ? -21.293 29.649 0.818 1.00 52.87 117 ALA A CA 1
ATOM 829 C C . ALA A 1 117 ? -20.200 29.658 1.865 1.00 47.60 117 ALA A C 1
ATOM 830 O O . ALA A 1 117 ? -20.201 28.812 2.748 1.00 49.51 117 ALA A O 1
ATOM 832 N N . TYR A 1 118 ? -19.259 30.582 1.706 1.00 52.62 118 TYR A N 1
ATOM 833 C CA . TYR A 1 118 ? -18.352 30.913 2.784 1.00 49.47 118 TYR A CA 1
ATOM 834 C C . TYR A 1 118 ? -19.161 31.587 3.882 1.00 45.46 118 TYR A C 1
ATOM 835 O O . TYR A 1 118 ? -20.163 32.225 3.577 1.00 44.26 118 TYR A O 1
ATOM 844 N N . PRO A 1 119 ? -18.746 31.482 5.166 1.00 43.68 119 PRO A N 1
ATOM 845 C CA . PRO A 1 119 ? -19.399 32.205 6.259 1.00 47.72 119 PRO A CA 1
ATOM 846 C C . PRO A 1 119 ? -19.719 33.651 5.920 1.00 46.19 119 PRO A C 1
ATOM 847 O O . PRO A 1 119 ? -20.858 34.080 6.087 1.00 45.41 119 PRO A O 1
ATOM 851 N N . GLU A 1 120 ? -18.719 34.385 5.410 1.00 48.76 120 GLU A N 1
ATOM 852 C CA . GLU A 1 120 ? -18.870 35.808 5.148 1.00 51.34 120 GLU A CA 1
ATOM 853 C C . GLU A 1 120 ? -19.952 36.063 4.096 1.00 47.93 120 GLU A C 1
ATOM 854 O O . GLU A 1 120 ? -20.475 37.169 4.039 1.00 56.74 120 GLU A O 1
ATOM 860 N N . ASP A 1 121 ? -20.332 35.038 3.320 1.00 52.92 121 ASP A N 1
ATOM 861 C CA . ASP A 1 121 ? -21.339 35.153 2.265 1.00 54.47 121 ASP A CA 1
ATOM 862 C C . ASP A 1 121 ? -22.783 34.979 2.770 1.00 47.05 121 ASP A C 1
ATOM 863 O O . ASP A 1 121 ? -23.726 35.218 2.020 1.00 48.58 121 ASP A O 1
ATOM 868 N N . ILE A 1 122 ? -22.979 34.583 4.034 1.00 52.28 122 ILE A N 1
ATOM 869 C CA . ILE A 1 122 ? -24.229 33.984 4.488 1.00 49.53 122 ILE A CA 1
ATOM 870 C C . ILE A 1 122 ? -25.453 34.890 4.343 1.00 58.90 122 ILE A C 1
ATOM 871 O O . ILE A 1 122 ? -26.549 34.376 4.150 1.00 83.95 122 ILE A O 1
ATOM 876 N N . GLY A 1 123 ? -25.337 36.208 4.439 1.00 60.72 123 GLY A N 1
ATOM 877 C CA . GLY A 1 123 ? -26.555 37.007 4.381 1.00 62.36 123 GLY A CA 1
ATOM 878 C C . GLY A 1 123 ? -26.813 37.638 3.016 1.00 69.71 123 GLY A C 1
ATOM 879 O O . GLY A 1 123 ? -27.680 38.501 2.899 1.00 84.51 123 GLY A O 1
ATOM 880 N N . THR A 1 124 ? -26.087 37.195 1.986 1.00 64.51 124 THR A N 1
ATOM 881 C CA . THR A 1 124 ? -25.886 37.993 0.788 1.00 66.94 124 THR A CA 1
ATOM 882 C C . THR A 1 124 ? -26.400 37.252 -0.453 1.00 68.97 124 THR A C 1
ATOM 883 O O . THR A 1 124 ? -27.042 36.219 -0.321 1.00 66.67 124 THR A O 1
ATOM 887 N N . GLU A 1 125 ? -26.097 37.783 -1.652 1.00 73.01 125 GLU A N 1
ATOM 888 C CA . GLU A 1 125 ? -26.443 37.173 -2.934 1.00 73.28 125 GLU A CA 1
ATOM 889 C C . GLU A 1 125 ? -25.665 35.883 -3.183 1.00 61.22 125 GLU A C 1
ATOM 890 O O . GLU A 1 125 ? -26.208 34.907 -3.675 1.00 73.31 125 GLU A O 1
ATOM 896 N N . SER A 1 126 ? -24.376 35.917 -2.873 1.00 60.65 126 SER A N 1
ATOM 897 C CA . SER A 1 126 ? -23.427 34.867 -3.182 1.00 57.57 126 SER A CA 1
ATOM 898 C C . SER A 1 126 ? -23.563 33.688 -2.206 1.00 67.05 126 SER A C 1
ATOM 899 O O . SER A 1 126 ? -22.545 33.170 -1.730 1.00 65.73 126 SER A O 1
ATOM 902 N N . SER A 1 127 ? -24.810 33.222 -1.942 1.00 60.78 127 SER A N 1
ATOM 903 C CA . SER A 1 127 ? -25.042 32.208 -0.914 1.00 53.22 127 SER A CA 1
ATOM 904 C C . SER A 1 127 ? -26.272 31.326 -1.167 1.00 50.90 127 SER A C 1
ATOM 905 O O . SER A 1 127 ? -27.411 31.805 -1.206 1.00 47.94 127 SER A O 1
ATOM 908 N N . GLY A 1 128 ? -26.026 30.006 -1.177 1.00 39.25 128 GLY A N 1
ATOM 909 C CA . GLY A 1 128 ? -27.086 29.018 -1.303 1.00 40.38 128 GLY A CA 1
ATOM 910 C C . GLY A 1 128 ? -26.957 27.876 -0.304 1.00 41.15 128 GLY A C 1
ATOM 911 O O . GLY A 1 128 ? -25.850 27.430 0.043 1.00 37.08 128 GLY A O 1
ATOM 912 N N . ILE A 1 129 ? -28.127 27.397 0.120 1.00 37.45 129 ILE A N 1
ATOM 913 C CA . ILE A 1 129 ? -28.239 26.219 0.961 1.00 35.72 129 ILE A CA 1
ATOM 914 C C . ILE A 1 129 ? -29.268 25.284 0.330 1.00 35.84 129 ILE A C 1
ATOM 915 O O . ILE A 1 129 ? -30.331 25.748 -0.087 1.00 31.94 129 ILE A O 1
ATOM 920 N N . ASN A 1 130 ? -28.889 23.992 0.194 1.00 34.17 130 ASN A N 1
ATOM 921 C CA . ASN A 1 130 ? -29.766 22.937 -0.262 1.00 33.49 130 ASN A CA 1
ATOM 922 C C . ASN A 1 130 ? -30.251 22.170 0.970 1.00 34.90 130 ASN A C 1
ATOM 923 O O . ASN A 1 130 ? -29.474 21.925 1.896 1.00 37.13 130 ASN A O 1
ATOM 928 N N . TYR A 1 131 ? -31.515 21.745 0.952 1.00 31.24 131 TYR A N 1
ATOM 929 C CA . TYR A 1 131 ? -32.119 20.977 2.037 1.00 32.94 131 TYR A CA 1
ATOM 930 C C . TYR A 1 131 ? -32.782 19.718 1.483 1.00 31.20 131 TYR A C 1
ATOM 931 O O . TYR A 1 131 ? -33.294 19.738 0.374 1.00 36.06 131 TYR A O 1
ATOM 940 N N . SER A 1 132 ? -32.779 18.622 2.250 1.00 33.11 132 SER A N 1
ATOM 941 C CA . SER A 1 132 ? -33.382 17.382 1.790 1.00 31.76 132 SER A CA 1
ATOM 942 C C . SER A 1 132 ? -33.893 16.563 2.978 1.00 35.13 132 SER A C 1
ATOM 943 O O . SER A 1 132 ? -33.397 16.677 4.096 1.00 36.80 132 SER A O 1
ATOM 946 N N . GLY A 1 133 ? -34.870 15.700 2.687 1.00 38.05 133 GLY A N 1
ATOM 947 C CA . GLY A 1 133 ? -35.571 14.954 3.712 1.00 37.35 133 GLY A CA 1
ATOM 948 C C . GLY A 1 133 ? -37.072 15.205 3.581 1.00 39.51 133 GLY A C 1
ATOM 949 O O . GLY A 1 133 ? -37.577 15.464 2.484 1.00 40.72 133 GLY A O 1
ATOM 950 N N . ASP A 1 134 ? -37.742 15.239 4.729 1.00 38.28 134 ASP A N 1
ATOM 951 C CA . ASP A 1 134 ? -39.189 15.350 4.777 1.00 40.91 134 ASP A CA 1
ATOM 952 C C . ASP A 1 134 ? -39.610 16.752 4.333 1.00 39.75 134 ASP A C 1
ATOM 953 O O . ASP A 1 134 ? -39.352 17.763 5.011 1.00 34.92 134 ASP A O 1
ATOM 958 N N . GLU A 1 135 ? -40.403 16.786 3.269 1.00 38.93 135 GLU A N 1
ATOM 959 C CA . GLU A 1 135 ? -40.851 18.042 2.692 1.00 44.27 135 GLU A CA 1
ATOM 960 C C . GLU A 1 135 ? -41.736 18.842 3.647 1.00 36.45 135 GLU A C 1
ATOM 961 O O . GLU A 1 135 ? -41.763 20.057 3.574 1.00 37.51 135 GLU A O 1
ATOM 967 N N . ASP A 1 136 ? -42.496 18.166 4.507 1.00 38.27 136 ASP A N 1
ATOM 968 C CA . ASP A 1 136 ? -43.363 18.839 5.462 1.00 40.86 136 ASP A CA 1
ATOM 969 C C . ASP A 1 136 ? -42.515 19.683 6.416 1.00 39.46 136 ASP A C 1
ATOM 970 O O . ASP A 1 136 ? -42.914 20.768 6.875 1.00 37.39 136 ASP A O 1
ATOM 975 N N . VAL A 1 137 ? -41.322 19.174 6.732 1.00 36.70 137 VAL A N 1
ATOM 976 C CA . VAL A 1 137 ? -40.448 19.930 7.606 1.00 38.28 137 VAL A CA 1
ATOM 977 C C . VAL A 1 137 ? -40.007 21.201 6.889 1.00 34.14 137 VAL A C 1
ATOM 978 O O . VAL A 1 137 ? -40.038 22.286 7.459 1.00 40.14 137 VAL A O 1
ATOM 982 N N . TRP A 1 138 ? -39.574 21.043 5.635 1.00 40.03 138 TRP A N 1
ATOM 983 C CA . TRP A 1 138 ? -39.081 22.150 4.848 1.00 35.24 138 TRP A CA 1
ATOM 984 C C . TRP A 1 138 ? -40.136 23.256 4.786 1.00 35.58 138 TRP A C 1
ATOM 985 O O . TRP A 1 138 ? -39.847 24.406 5.068 1.00 36.37 138 TRP A O 1
ATOM 996 N N . GLU A 1 139 ? -41.371 22.867 4.482 1.00 37.90 139 GLU A N 1
ATOM 997 C CA . GLU A 1 139 ? -42.496 23.784 4.444 1.00 39.47 139 GLU A CA 1
ATOM 998 C C . GLU A 1 139 ? -42.614 24.540 5.764 1.00 43.54 139 GLU A C 1
ATOM 999 O O . GLU A 1 139 ? -42.945 25.721 5.730 1.00 47.98 139 GLU A O 1
ATOM 1005 N N . ASP A 1 140 ? -42.294 23.914 6.912 1.00 39.71 140 ASP A N 1
ATOM 1006 C CA . ASP A 1 140 ? -42.531 24.583 8.193 1.00 44.73 140 ASP A CA 1
ATOM 1007 C C . ASP A 1 140 ? -41.376 25.518 8.567 1.00 44.76 140 ASP A C 1
ATOM 1008 O O . ASP A 1 140 ? -41.570 26.422 9.375 1.00 45.28 140 ASP A O 1
ATOM 1013 N N . VAL A 1 141 ? -40.174 25.319 7.996 1.00 40.71 141 VAL A N 1
ATOM 1014 C CA . VAL A 1 141 ? -39.035 26.154 8.365 1.00 40.39 141 VAL A CA 1
ATOM 1015 C C . VAL A 1 141 ? -38.574 27.081 7.231 1.00 42.76 141 VAL A C 1
ATOM 1016 O O . VAL A 1 141 ? -37.664 27.882 7.463 1.00 42.03 141 VAL A O 1
ATOM 1020 N N . GLN A 1 142 ? -39.181 26.983 6.036 1.00 43.69 142 GLN A N 1
ATOM 1021 C CA . GLN A 1 142 ? -38.769 27.759 4.861 1.00 45.65 142 GLN A CA 1
ATOM 1022 C C . GLN A 1 142 ? -38.675 29.263 5.131 1.00 42.07 142 GLN A C 1
ATOM 1023 O O . GLN A 1 142 ? -37.647 29.895 4.907 1.00 41.71 142 GLN A O 1
ATOM 1029 N N . SER A 1 143 ? -39.780 29.865 5.577 1.00 47.67 143 SER A N 1
ATOM 1030 C CA . SER A 1 143 ? -39.802 31.304 5.814 1.00 51.61 143 SER A CA 1
ATOM 1031 C C . SER A 1 143 ? -38.775 31.691 6.874 1.00 45.55 143 SER A C 1
ATOM 1032 O O . SER A 1 143 ? -38.122 32.718 6.752 1.00 46.29 143 SER A O 1
ATOM 1035 N N . LEU A 1 144 ? -38.621 30.870 7.915 1.00 45.21 144 LEU A N 1
ATOM 1036 C CA . LEU A 1 144 ? -37.696 31.185 8.995 1.00 49.01 144 LEU A CA 1
ATOM 1037 C C . LEU A 1 144 ? -36.236 31.135 8.517 1.00 52.70 144 LEU A C 1
ATOM 1038 O O . LEU A 1 144 ? -35.393 31.908 8.975 1.00 47.47 144 LEU A O 1
ATOM 1043 N N . LEU A 1 145 ? -35.919 30.208 7.607 1.00 46.25 145 LEU A N 1
ATOM 1044 C CA . LEU A 1 145 ? -34.528 29.932 7.274 1.00 44.53 145 LEU A CA 1
ATOM 1045 C C . LEU A 1 145 ? -34.094 30.620 5.974 1.00 47.26 145 LEU A C 1
ATOM 1046 O O . LEU A 1 145 ? -32.887 30.772 5.781 1.00 44.28 145 LEU A O 1
ATOM 1051 N N . THR A 1 146 ? -35.036 30.886 5.041 1.00 57.51 146 THR A N 1
ATOM 1052 C CA . THR A 1 146 ? -34.699 31.319 3.684 1.00 61.88 146 THR A CA 1
ATOM 1053 C C . THR A 1 146 ? -33.969 32.657 3.757 1.00 65.44 146 THR A C 1
ATOM 1054 O O . THR A 1 146 ? -33.113 32.935 2.928 1.00 79.58 146 THR A O 1
ATOM 1058 N N . PRO A 1 147 ? -34.303 33.548 4.709 1.00 64.10 147 PRO A N 1
ATOM 1059 C CA . PRO A 1 147 ? -33.459 34.704 4.992 1.00 68.42 147 PRO A CA 1
ATOM 1060 C C . PRO A 1 147 ? -31.939 34.579 5.000 1.00 71.05 147 PRO A C 1
ATOM 1061 O O . PRO A 1 147 ? -31.268 35.514 4.577 1.00 71.41 147 PRO A O 1
ATOM 1065 N N . ILE A 1 148 ? -31.407 33.455 5.508 1.00 69.45 148 ILE A N 1
ATOM 1066 C CA . ILE A 1 148 ? -29.981 33.316 5.763 1.00 54.28 148 ILE A CA 1
ATOM 1067 C C . ILE A 1 148 ? -29.238 32.824 4.520 1.00 53.82 148 ILE A C 1
ATOM 1068 O O . ILE A 1 148 ? -28.073 32.424 4.617 1.00 49.98 148 ILE A O 1
ATOM 1073 N N . ALA A 1 149 ? -29.919 32.781 3.370 1.00 51.67 149 ALA A N 1
ATOM 1074 C CA . ALA A 1 149 ? -29.255 32.535 2.100 1.00 54.20 149 ALA A CA 1
ATOM 1075 C C . ALA A 1 149 ? -30.117 33.113 0.970 1.00 52.70 149 ALA A C 1
ATOM 1076 O O . ALA A 1 149 ? -31.330 33.122 1.071 1.00 59.39 149 ALA A O 1
ATOM 1078 N N . ALA A 1 150 ? -29.486 33.626 -0.090 1.00 60.55 150 ALA A N 1
ATOM 1079 C CA . ALA A 1 150 ? -30.209 34.182 -1.230 1.00 64.25 150 ALA A CA 1
ATOM 1080 C C . ALA A 1 150 ? -31.032 33.089 -1.923 1.00 55.37 150 ALA A C 1
ATOM 1081 O O . ALA A 1 150 ? -32.200 33.279 -2.256 1.00 54.44 150 ALA A O 1
ATOM 1083 N N . GLN A 1 151 ? -30.421 31.919 -2.081 1.00 42.10 151 GLN A N 1
ATOM 1084 C CA . GLN A 1 151 ? -31.001 30.828 -2.840 1.00 43.08 151 GLN A CA 1
ATOM 1085 C C . GLN A 1 151 ? -31.119 29.585 -1.973 1.00 42.27 151 GLN A C 1
ATOM 1086 O O . GLN A 1 151 ? -30.129 28.887 -1.732 1.00 45.76 151 GLN A O 1
ATOM 1092 N N . SER A 1 152 ? -32.316 29.356 -1.443 1.00 41.70 152 SER A N 1
ATOM 1093 C CA . SER A 1 152 ? -32.510 28.200 -0.586 1.00 42.75 152 SER A CA 1
ATOM 1094 C C . SER A 1 152 ? -33.450 27.263 -1.320 1.00 42.71 152 SER A C 1
ATOM 1095 O O . SER A 1 152 ? -34.407 27.701 -1.942 1.00 45.76 152 SER A O 1
ATOM 1098 N N . ARG A 1 153 ? -33.116 25.984 -1.352 1.00 40.82 153 ARG A N 1
ATOM 1099 C CA . ARG A 1 153 ? -33.867 25.071 -2.193 1.00 37.75 153 ARG A CA 1
ATOM 1100 C C . ARG A 1 153 ? -33.987 23.706 -1.531 1.00 36.17 153 ARG A C 1
ATOM 1101 O O . ARG A 1 153 ? -32.990 23.146 -1.050 1.00 36.64 153 ARG A O 1
ATOM 1109 N N . TYR A 1 154 ? -35.206 23.165 -1.595 1.00 34.93 154 TYR A N 1
ATOM 1110 C CA . TYR A 1 154 ? -35.481 21.773 -1.261 1.00 38.68 154 TYR A CA 1
ATOM 1111 C C . TYR A 1 154 ? -35.186 20.902 -2.485 1.00 39.32 154 TYR A C 1
ATOM 1112 O O . TYR A 1 154 ? -35.785 21.116 -3.528 1.00 36.73 154 TYR A O 1
ATOM 1121 N N . VAL A 1 155 ? -34.264 19.932 -2.362 1.00 35.36 155 VAL A N 1
ATOM 1122 C CA . VAL A 1 155 ? -33.727 19.220 -3.513 1.00 36.40 155 VAL A CA 1
ATOM 1123 C C . VAL A 1 155 ? -34.083 17.730 -3.493 1.00 42.82 155 VAL A C 1
ATOM 1124 O O . VAL A 1 155 ? -33.597 16.978 -4.339 1.00 47.72 155 VAL A O 1
ATOM 1128 N N . GLY A 1 156 ? -34.918 17.271 -2.550 1.00 42.23 156 GLY A N 1
ATOM 1129 C CA . GLY A 1 156 ? -35.363 15.890 -2.635 1.00 41.00 156 GLY A CA 1
ATOM 1130 C C . GLY A 1 156 ? -35.783 15.312 -1.293 1.00 40.40 156 GLY A C 1
ATOM 1131 O O . GLY A 1 156 ? -35.443 15.853 -0.236 1.00 41.27 156 GLY A O 1
ATOM 1132 N N . ALA A 1 157 ? -36.500 14.181 -1.388 1.00 42.73 157 ALA A N 1
ATOM 1133 C CA . ALA A 1 157 ? -37.054 13.456 -0.254 1.00 45.52 157 ALA A CA 1
ATOM 1134 C C . ALA A 1 157 ? -35.973 12.645 0.460 1.00 43.27 157 ALA A C 1
ATOM 1135 O O . ALA A 1 157 ? -36.027 12.487 1.682 1.00 44.36 157 ALA A O 1
ATOM 1137 N N . ARG A 1 158 ? -34.965 12.145 -0.268 1.00 38.14 158 ARG A N 1
ATOM 1138 C CA . ARG A 1 158 ? -33.894 11.381 0.378 1.00 44.63 158 ARG A CA 1
ATOM 1139 C C . ARG A 1 158 ? -33.100 12.280 1.336 1.00 41.61 158 ARG A C 1
ATOM 1140 O O . ARG A 1 158 ? -32.590 13.323 0.925 1.00 41.57 158 ARG A O 1
ATOM 1148 N N . PRO A 1 159 ? -32.968 11.937 2.639 1.00 42.87 159 PRO A N 1
ATOM 1149 C CA . PRO A 1 159 ? -32.167 12.740 3.571 1.00 45.81 159 PRO A CA 1
ATOM 1150 C C . PRO A 1 159 ? -30.795 13.106 3.010 1.00 41.89 159 PRO A C 1
ATOM 1151 O O . PRO A 1 159 ? -30.266 14.196 3.232 1.00 40.50 159 PRO A O 1
ATOM 1155 N N . GLY A 1 160 ? -30.223 12.171 2.258 1.00 39.94 160 GLY A N 1
ATOM 1156 C CA . GLY A 1 160 ? -28.867 12.328 1.773 1.00 38.32 160 GLY A CA 1
ATOM 1157 C C . GLY A 1 160 ? -28.732 13.112 0.461 1.00 38.95 160 GLY A C 1
ATOM 1158 O O . GLY A 1 160 ? -27.611 13.192 -0.030 1.00 40.33 160 GLY A O 1
ATOM 1159 N N . ALA A 1 161 ? -29.813 13.655 -0.130 1.00 39.27 161 ALA A N 1
ATOM 1160 C CA . ALA A 1 161 ? -29.706 14.286 -1.452 1.00 37.86 161 ALA A CA 1
ATOM 1161 C C . ALA A 1 161 ? -28.831 15.538 -1.429 1.00 36.20 161 ALA A C 1
ATOM 1162 O O . ALA A 1 161 ? -28.072 15.775 -2.369 1.00 33.18 161 ALA A O 1
ATOM 1164 N N . ALA A 1 162 ? -28.951 16.351 -0.378 1.00 33.08 162 ALA A N 1
ATOM 1165 C CA . ALA A 1 162 ? -28.175 17.584 -0.318 1.00 34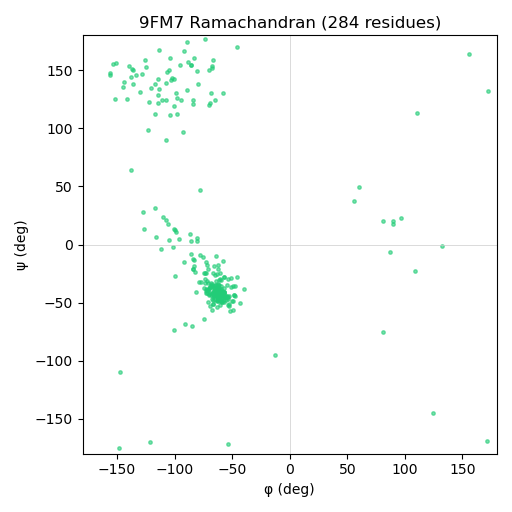.83 162 ALA A CA 1
ATOM 1166 C C . ALA A 1 162 ? -26.681 17.256 -0.217 1.00 37.72 162 ALA A C 1
ATOM 1167 O O . ALA A 1 162 ? -25.817 17.932 -0.806 1.00 37.66 162 ALA A O 1
ATOM 1169 N N . ASN A 1 163 ? -26.381 16.220 0.553 1.00 34.70 163 ASN A N 1
ATOM 1170 C CA . ASN A 1 163 ? -24.994 15.807 0.725 1.00 37.43 163 ASN A CA 1
ATOM 1171 C C . ASN A 1 163 ? -24.454 15.244 -0.591 1.00 34.45 163 ASN A C 1
ATOM 1172 O O . ASN A 1 163 ? -23.267 15.389 -0.854 1.00 36.04 163 ASN A O 1
ATOM 1177 N N . VAL A 1 164 ? -25.300 14.557 -1.388 1.00 36.46 164 VAL A N 1
ATOM 1178 C CA . VAL A 1 164 ? -24.853 14.022 -2.673 1.00 38.93 164 VAL A CA 1
ATOM 1179 C C . VAL A 1 164 ? -24.526 15.184 -3.613 1.00 36.22 164 VAL A C 1
ATOM 1180 O O . VAL A 1 164 ? -23.460 15.223 -4.213 1.00 34.34 164 VAL A O 1
ATOM 1184 N N . ILE A 1 165 ? -25.456 16.128 -3.757 1.00 34.92 165 ILE A N 1
ATOM 1185 C CA . ILE A 1 165 ? -25.221 17.272 -4.640 1.00 38.27 165 ILE A CA 1
ATOM 1186 C C . ILE A 1 165 ? -24.014 18.086 -4.166 1.00 35.29 165 ILE A C 1
ATOM 1187 O O . ILE A 1 165 ? -23.259 18.597 -5.000 1.00 32.39 165 ILE A O 1
ATOM 1192 N N . ASP A 1 166 ? -23.794 18.193 -2.844 1.00 34.48 166 ASP A N 1
ATOM 1193 C CA . ASP A 1 166 ? -22.700 19.018 -2.362 1.00 39.19 166 ASP A CA 1
ATOM 1194 C C . ASP A 1 166 ? -21.358 18.372 -2.703 1.00 40.66 166 ASP A C 1
ATOM 1195 O O . ASP A 1 166 ? -20.420 19.052 -3.127 1.00 37.50 166 ASP A O 1
ATOM 1200 N N . ALA A 1 167 ? -21.262 17.054 -2.508 1.00 41.59 167 ALA A N 1
ATOM 1201 C CA . ALA A 1 167 ? -20.066 16.312 -2.892 1.00 37.73 167 ALA A CA 1
ATOM 1202 C C . ALA A 1 167 ? -19.799 16.470 -4.381 1.00 36.94 167 ALA A C 1
ATOM 1203 O O . ALA A 1 167 ? -18.665 16.703 -4.788 1.00 33.64 167 ALA A O 1
ATOM 1205 N N . ALA A 1 168 ? -20.858 16.311 -5.181 1.00 36.62 168 ALA A N 1
ATOM 1206 C CA . ALA A 1 168 ? -20.774 16.401 -6.626 1.00 38.03 168 ALA A CA 1
ATOM 1207 C C . ALA A 1 168 ? -20.249 17.766 -7.062 1.00 37.57 168 ALA A C 1
ATOM 1208 O O . ALA A 1 168 ? -19.359 17.830 -7.910 1.00 31.59 168 ALA A O 1
ATOM 1210 N N . MET A 1 169 ? -20.836 18.842 -6.512 1.00 35.44 169 MET A N 1
ATOM 1211 C CA . MET A 1 169 ? -20.521 20.184 -6.974 1.00 34.54 169 MET A CA 1
ATOM 1212 C C . MET A 1 169 ? -19.236 20.698 -6.338 1.00 31.67 169 MET A C 1
ATOM 1213 O O . MET A 1 169 ? -18.408 21.256 -7.035 1.00 30.68 169 MET A O 1
ATOM 1218 N N . ALA A 1 170 ? -19.021 20.456 -5.050 1.00 32.83 170 ALA A N 1
ATOM 1219 C CA . ALA A 1 170 ? -17.840 20.960 -4.372 1.00 33.51 170 ALA A CA 1
ATOM 1220 C C . ALA A 1 170 ? -16.632 20.095 -4.685 1.00 38.91 170 ALA A C 1
ATOM 1221 O O . ALA A 1 170 ? -15.516 20.598 -4.704 1.00 34.62 170 ALA A O 1
ATOM 1223 N N . GLY A 1 171 ? -16.873 18.800 -4.889 1.00 37.01 171 GLY A N 1
ATOM 1224 C CA . GLY A 1 171 ? -15.795 17.834 -5.014 1.00 34.63 171 GLY A CA 1
ATOM 1225 C C . GLY A 1 171 ? -15.517 17.487 -6.462 1.00 35.21 171 GLY A C 1
ATOM 1226 O O . GLY A 1 171 ? -14.545 17.983 -7.029 1.00 35.96 171 GLY A O 1
ATOM 1227 N N . ALA A 1 172 ? -16.430 16.711 -7.056 1.00 30.90 172 ALA A N 1
ATOM 1228 C CA . ALA A 1 172 ? -16.259 16.159 -8.392 1.00 35.02 172 ALA A CA 1
ATOM 1229 C C . ALA A 1 172 ? -16.081 17.245 -9.442 1.00 36.77 172 ALA A C 1
ATOM 1230 O O . ALA A 1 172 ? -15.327 17.050 -10.389 1.00 32.49 172 ALA A O 1
ATOM 1232 N N . PHE A 1 173 ? -16.822 18.354 -9.285 1.00 32.54 173 PHE A N 1
ATOM 1233 C CA . PHE A 1 173 ? -16.726 19.489 -10.188 1.00 34.20 173 PHE A CA 1
ATOM 1234 C C . PHE A 1 173 ? -15.688 20.495 -9.684 1.00 32.11 173 PHE A C 1
ATOM 1235 O O . PHE A 1 173 ? -14.617 20.671 -10.255 1.00 34.79 173 PHE A O 1
ATOM 1243 N N . PHE A 1 174 ? -15.979 21.168 -8.571 1.00 34.18 174 PHE A N 1
ATOM 1244 C CA . PHE A 1 174 ? -15.260 22.391 -8.254 1.00 31.51 174 PHE A CA 1
ATOM 1245 C C . PHE A 1 174 ? -13.786 22.146 -7.935 1.00 31.30 174 PHE A C 1
ATOM 1246 O O . PHE A 1 174 ? -12.914 22.844 -8.442 1.00 31.94 174 PHE A O 1
ATOM 1254 N N . ASN A 1 175 ? -13.509 21.215 -7.035 1.00 32.32 175 ASN A N 1
ATOM 1255 C CA . ASN A 1 175 ? -12.152 21.018 -6.560 1.00 30.30 175 ASN A CA 1
ATOM 1256 C C . ASN A 1 175 ? -11.258 20.560 -7.712 1.00 30.37 175 ASN A C 1
ATOM 1257 O O . ASN A 1 175 ? -10.094 20.972 -7.814 1.00 34.00 175 ASN A O 1
ATOM 1262 N N . VAL A 1 176 ? -11.829 19.724 -8.575 1.00 31.26 176 VAL A N 1
ATOM 1263 C CA . VAL A 1 176 ? -11.124 19.165 -9.715 1.00 31.60 176 VAL A CA 1
ATOM 1264 C C . VAL A 1 176 ? -10.858 20.253 -10.735 1.00 29.35 176 VAL A C 1
ATOM 1265 O O . VAL A 1 176 ? -9.763 20.349 -11.283 1.00 30.96 176 VAL A O 1
ATOM 1269 N N . ALA A 1 177 ? -11.870 21.077 -10.980 1.00 30.69 177 ALA A N 1
ATOM 1270 C CA . ALA A 1 177 ? -11.704 22.181 -11.904 1.00 31.25 177 ALA A CA 1
ATOM 1271 C C . ALA A 1 177 ? -10.649 23.154 -11.377 1.00 30.73 177 ALA A C 1
ATOM 1272 O O . ALA A 1 177 ? -9.891 23.718 -12.155 1.00 32.87 177 ALA A O 1
ATOM 1274 N N . LEU A 1 178 ? -10.606 23.373 -10.061 1.00 30.47 178 LEU A N 1
ATOM 1275 C CA . LEU A 1 178 ? -9.567 24.200 -9.480 1.00 32.71 178 LEU A CA 1
ATOM 1276 C C . LEU A 1 178 ? -8.177 23.586 -9.701 1.00 35.20 178 LEU A C 1
ATOM 1277 O O . LEU A 1 178 ? -7.216 24.287 -10.070 1.00 30.41 178 LEU A O 1
ATOM 1282 N N . GLY A 1 179 ? -8.077 22.268 -9.527 1.00 34.05 179 GLY A N 1
ATOM 1283 C CA . GLY A 1 179 ? -6.844 21.560 -9.852 1.00 32.73 179 GLY A CA 1
ATOM 1284 C C . GLY A 1 179 ? -6.430 21.734 -11.316 1.00 33.72 179 GLY A C 1
ATOM 1285 O O . GLY A 1 179 ? -5.247 21.968 -11.613 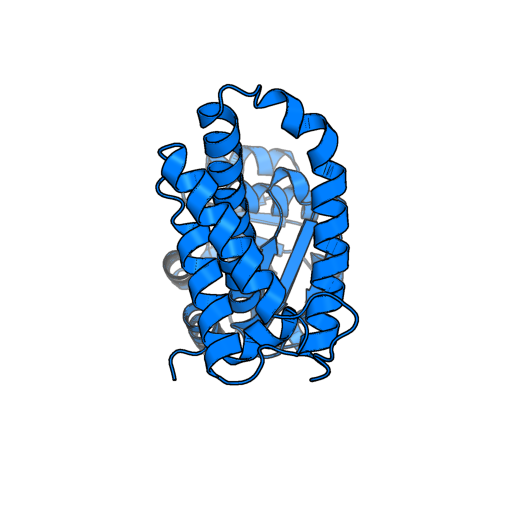1.00 31.76 179 GLY A O 1
ATOM 1286 N N . ALA A 1 180 ? -7.422 21.642 -12.221 1.00 32.94 180 ALA A N 1
ATOM 1287 C CA . ALA A 1 180 ? -7.170 21.742 -13.647 1.00 30.71 180 ALA A CA 1
ATOM 1288 C C . ALA A 1 180 ? -6.477 23.065 -13.947 1.00 34.67 180 ALA A C 1
ATOM 1289 O O . ALA A 1 180 ? -5.576 23.135 -14.781 1.00 32.57 180 ALA A O 1
ATOM 1291 N N . PHE A 1 181 ? -6.932 24.125 -13.271 1.00 34.82 181 PHE A N 1
ATOM 1292 C CA . PHE A 1 181 ? -6.362 25.457 -13.420 1.00 31.22 181 PHE A CA 1
ATOM 1293 C C . PHE A 1 181 ? -4.909 25.487 -12.932 1.00 34.15 181 PHE A C 1
ATOM 1294 O O . PHE A 1 181 ? -4.105 26.224 -13.496 1.00 32.35 181 PHE A O 1
ATOM 1302 N N . HIS A 1 182 ? -4.564 24.730 -11.884 1.00 34.20 182 HIS A N 1
ATOM 1303 C CA . HIS A 1 182 ? -3.165 24.612 -11.463 1.00 35.15 182 HIS A CA 1
ATOM 1304 C C . HIS A 1 182 ? -2.310 23.976 -12.577 1.00 37.04 182 HIS A C 1
ATOM 1305 O O . HIS A 1 182 ? -1.236 24.486 -12.897 1.00 40.03 182 HIS A O 1
ATOM 1312 N N . GLU A 1 183 ? -2.795 22.881 -13.183 1.00 35.72 183 GLU A N 1
ATOM 1313 C CA . GLU A 1 183 ? -2.125 22.286 -14.326 1.00 34.55 183 GLU A CA 1
ATOM 1314 C C . GLU A 1 183 ? -1.989 23.328 -15.448 1.00 33.31 183 GLU A C 1
ATOM 1315 O O . GLU A 1 183 ? -0.963 23.393 -16.128 1.00 34.79 183 GLU A O 1
ATOM 1321 N N . ALA A 1 184 ? -3.027 24.140 -15.676 1.00 33.19 184 ALA A N 1
ATOM 1322 C CA . ALA A 1 184 ? -2.984 25.078 -16.784 1.00 35.19 184 ALA A CA 1
ATOM 1323 C C . ALA A 1 184 ? -1.849 26.074 -16.551 1.00 37.67 184 ALA A C 1
ATOM 1324 O O . ALA A 1 184 ? -1.001 26.259 -17.418 1.00 37.81 184 ALA A O 1
ATOM 1326 N N . ALA A 1 185 ? -1.851 26.724 -15.389 1.00 37.09 185 ALA A N 1
ATOM 1327 C CA . ALA A 1 185 ? -0.903 27.790 -15.091 1.00 36.50 185 ALA A CA 1
ATOM 1328 C C . ALA A 1 185 ? 0.536 27.261 -15.020 1.00 36.34 185 ALA A C 1
ATOM 1329 O O . ALA A 1 185 ? 1.481 27.942 -15.430 1.00 37.33 185 ALA A O 1
ATOM 1331 N N . ALA A 1 186 ? 0.705 26.056 -14.482 1.00 40.18 186 ALA A N 1
ATOM 1332 C CA . ALA A 1 186 ? 2.020 25.431 -14.442 1.00 43.23 186 ALA A CA 1
ATOM 1333 C C . ALA A 1 186 ? 2.513 25.201 -15.867 1.00 46.38 186 ALA A C 1
ATOM 1334 O O . ALA A 1 186 ? 3.696 25.395 -16.154 1.00 44.97 186 ALA A O 1
ATOM 1336 N N . TYR A 1 187 ? 1.590 24.815 -16.759 1.00 42.42 187 TYR A N 1
ATOM 1337 C CA . TYR A 1 187 ? 1.926 24.668 -18.167 1.00 39.69 187 TYR A CA 1
ATOM 1338 C C . TYR A 1 187 ? 2.405 26.002 -18.756 1.00 42.33 187 TYR A C 1
ATOM 1339 O O . TYR A 1 187 ? 3.447 26.056 -19.389 1.00 41.35 187 TYR A O 1
ATOM 1348 N N . VAL A 1 188 ? 1.639 27.076 -18.584 1.00 39.90 188 VAL A N 1
ATOM 1349 C CA . VAL A 1 188 ? 2.015 28.372 -19.120 1.00 39.69 188 VAL A CA 1
ATOM 1350 C C . VAL A 1 188 ? 3.412 28.744 -18.624 1.00 44.26 188 VAL A C 1
ATOM 1351 O O . VAL A 1 188 ? 4.242 29.238 -19.388 1.00 41.91 188 VAL A O 1
ATOM 1355 N N . ARG A 1 189 ? 3.663 28.545 -17.330 1.00 46.22 189 ARG A N 1
ATOM 1356 C CA . ARG A 1 189 ? 4.931 28.957 -16.753 1.00 42.95 189 ARG A CA 1
ATOM 1357 C C . ARG A 1 189 ? 6.061 28.125 -17.351 1.00 42.83 189 ARG A C 1
ATOM 1358 O O . ARG A 1 189 ? 7.102 28.673 -17.669 1.00 47.44 189 ARG A O 1
ATOM 1366 N N . SER A 1 190 ? 5.814 26.829 -17.600 1.00 43.72 190 SER A N 1
ATOM 1367 C CA . SER A 1 190 ? 6.790 25.926 -18.196 1.00 45.57 190 SER A CA 1
ATOM 1368 C C . SER A 1 190 ? 7.210 26.340 -19.610 1.00 50.73 190 SER A C 1
ATOM 1369 O O . SER A 1 190 ? 8.265 25.913 -20.069 1.00 46.40 190 SER A O 1
ATOM 1372 N N . GLU A 1 191 ? 6.389 27.146 -20.301 1.00 47.89 191 GLU A N 1
ATOM 1373 C CA . GLU A 1 191 ? 6.624 27.548 -21.680 1.00 44.61 191 GLU A CA 1
ATOM 1374 C C . GLU A 1 191 ? 7.225 28.953 -21.669 1.00 47.47 191 GLU A C 1
ATOM 1375 O O . GLU A 1 191 ? 7.230 29.648 -22.692 1.00 45.57 191 GLU A O 1
ATOM 1381 N N . ASP A 1 192 ? 7.651 29.386 -20.467 1.00 46.65 192 ASP A N 1
ATOM 1382 C CA . ASP A 1 192 ? 8.222 30.710 -20.236 1.00 50.83 192 ASP A CA 1
ATOM 1383 C C . ASP A 1 192 ? 7.284 31.820 -20.686 1.00 47.65 192 ASP A C 1
ATOM 1384 O O . ASP A 1 192 ? 7.744 32.855 -21.158 1.00 46.79 192 ASP A O 1
ATOM 1389 N N . VAL A 1 193 ? 5.977 31.625 -20.484 1.00 43.02 193 VAL A N 1
ATOM 1390 C CA . VAL A 1 193 ? 5.006 32.671 -20.761 1.00 39.84 193 VAL A CA 1
ATOM 1391 C C . VAL A 1 193 ? 4.519 33.215 -19.423 1.00 39.03 193 VAL A C 1
ATOM 1392 O O . VAL A 1 193 ? 4.453 32.461 -18.459 1.00 41.99 193 VAL A O 1
ATOM 1396 N N . ALA A 1 194 ? 4.164 34.508 -19.366 1.00 41.93 194 ALA A N 1
ATOM 1397 C CA . ALA A 1 194 ? 3.745 35.139 -18.122 1.00 44.64 194 ALA A CA 1
ATOM 1398 C C . ALA A 1 194 ? 2.382 34.613 -17.653 1.00 42.96 194 ALA A C 1
ATOM 1399 O O . ALA A 1 194 ? 1.382 34.758 -18.330 1.00 39.74 194 ALA A O 1
ATOM 1401 N N . ILE A 1 195 ? 2.332 34.052 -16.452 1.00 39.56 195 ILE A N 1
ATOM 1402 C CA . ILE A 1 195 ? 1.083 33.539 -15.918 1.00 47.93 195 ILE A CA 1
ATOM 1403 C C . ILE A 1 195 ? 0.069 34.684 -15.809 1.00 45.32 195 ILE A C 1
ATOM 1404 O O . ILE A 1 195 ? -1.121 34.459 -15.918 1.00 43.91 195 ILE A O 1
ATOM 1409 N N . ALA A 1 196 ? 0.555 35.916 -15.599 1.00 47.77 196 ALA A N 1
ATOM 1410 C CA . ALA A 1 196 ? -0.276 37.104 -15.515 1.00 48.93 196 ALA A CA 1
ATOM 1411 C C . ALA A 1 196 ? -1.187 37.263 -16.732 1.00 43.51 196 ALA A C 1
ATOM 1412 O O . ALA A 1 196 ? -2.247 37.865 -16.623 1.00 42.06 196 ALA A O 1
ATOM 1414 N N . GLU A 1 197 ? -0.757 36.778 -17.898 1.00 41.90 197 GLU A N 1
ATOM 1415 C CA . GLU A 1 197 ? -1.515 37.021 -19.113 1.00 41.66 197 GLU A CA 1
ATOM 1416 C C . GLU A 1 197 ? -2.699 36.050 -19.221 1.00 36.08 197 GLU A C 1
ATOM 1417 O O . GLU A 1 197 ? -3.440 36.087 -20.212 1.00 42.97 197 GLU A O 1
ATOM 1423 N N . MET A 1 198 ? -2.904 35.206 -18.200 1.00 37.65 198 MET A N 1
ATOM 1424 C CA . MET A 1 198 ? -4.130 34.431 -18.078 1.00 36.36 198 MET A CA 1
ATOM 1425 C C . MET A 1 198 ? -5.237 35.280 -17.441 1.00 39.93 198 MET A C 1
ATOM 1426 O O . MET A 1 198 ? -6.424 34.977 -17.614 1.00 36.26 198 MET A O 1
ATOM 1431 N N . ARG A 1 199 ? -4.857 36.322 -16.674 1.00 37.51 199 ARG A N 1
ATOM 1432 C CA . ARG A 1 199 ? -5.749 36.898 -15.671 1.00 36.80 199 ARG A CA 1
ATOM 1433 C C . ARG A 1 199 ? -6.969 37.544 -16.323 1.00 32.02 199 ARG A C 1
ATOM 1434 O O . ARG A 1 199 ? -8.111 37.373 -15.869 1.00 34.29 199 ARG A O 1
ATOM 1442 N N . HIS A 1 200 ? -6.731 38.278 -17.418 1.00 36.08 200 HIS A N 1
ATOM 1443 C CA . HIS A 1 200 ? -7.746 39.133 -17.995 1.00 36.41 200 HIS A CA 1
ATOM 1444 C C . HIS A 1 200 ? -8.837 38.310 -18.679 1.00 38.76 200 HIS A C 1
ATOM 1445 O O . HIS A 1 200 ? -9.936 38.833 -18.864 1.00 38.16 200 HIS A O 1
ATOM 1452 N N . SER A 1 201 ? -8.548 37.026 -18.972 1.00 37.72 201 SER A N 1
ATOM 1453 C CA . SER A 1 201 ? -9.499 36.142 -19.636 1.00 39.85 201 SER A CA 1
ATOM 1454 C C . SER A 1 201 ? -10.365 35.343 -18.663 1.00 38.17 201 SER A C 1
ATOM 1455 O O . SER A 1 201 ? -11.314 34.681 -19.107 1.00 39.60 201 SER A O 1
ATOM 1458 N N . LEU A 1 202 ? -9.973 35.299 -17.383 1.00 34.24 202 LEU A N 1
ATOM 1459 C CA . LEU A 1 202 ? -10.595 34.380 -16.443 1.00 36.63 202 LEU A CA 1
ATOM 1460 C C . LEU A 1 202 ? -12.122 34.469 -16.513 1.00 38.03 202 LEU A C 1
ATOM 1461 O O . LEU A 1 202 ? -12.830 33.464 -16.612 1.00 33.52 202 LEU A O 1
ATOM 1466 N N . HIS A 1 203 ? -12.666 35.684 -16.469 1.00 38.25 203 HIS A N 1
ATOM 1467 C CA . HIS A 1 203 ? -14.107 35.832 -16.360 1.00 34.53 203 HIS A CA 1
ATOM 1468 C C . HIS A 1 203 ? -14.803 35.371 -17.635 1.00 32.76 203 HIS A C 1
ATOM 1469 O O . HIS A 1 203 ? -15.917 34.864 -17.562 1.00 37.41 203 HIS A O 1
ATOM 1476 N N . LEU A 1 204 ? -14.166 35.562 -18.799 1.00 33.63 204 LEU A N 1
ATOM 1477 C CA . LEU A 1 204 ? -14.697 35.059 -20.066 1.00 37.75 204 LEU A CA 1
ATOM 1478 C C . LEU A 1 204 ? -14.798 33.527 -20.035 1.00 33.99 204 LEU A C 1
ATOM 1479 O O . LEU A 1 204 ? -15.769 32.977 -20.515 1.00 33.33 204 LEU A O 1
ATOM 1484 N N . TRP A 1 205 ? -13.776 32.852 -19.506 1.00 35.38 205 TRP A N 1
ATOM 1485 C CA . TRP A 1 205 ? -13.761 31.390 -19.506 1.00 35.88 205 TRP A CA 1
ATOM 1486 C C . TRP A 1 205 ? -14.766 30.800 -18.498 1.00 29.58 205 TRP A C 1
ATOM 1487 O O . TRP A 1 205 ? -15.421 29.803 -18.792 1.00 33.96 205 TRP A O 1
ATOM 1498 N N . THR A 1 206 ? -14.922 31.406 -17.314 1.00 32.60 206 THR A N 1
ATOM 1499 C CA . THR A 1 206 ? -15.925 30.944 -16.350 1.00 34.19 206 THR A CA 1
ATOM 1500 C C . THR A 1 206 ? -17.357 31.287 -16.793 1.00 34.64 206 THR A C 1
ATOM 1501 O O . THR A 1 206 ? -18.312 30.546 -16.491 1.00 30.96 206 THR A O 1
ATOM 1505 N N . ASP A 1 207 ? -17.542 32.393 -17.517 1.00 35.53 207 ASP A N 1
ATOM 1506 C CA . ASP A 1 207 ? -18.832 32.641 -18.153 1.00 34.53 207 ASP A CA 1
ATOM 1507 C C . ASP A 1 207 ? -19.136 31.572 -19.195 1.00 33.72 207 ASP A C 1
ATOM 1508 O O . ASP A 1 207 ? -20.251 31.055 -19.236 1.00 36.99 207 ASP A O 1
ATOM 1513 N N . LYS A 1 208 ? -18.161 31.265 -20.067 1.00 30.96 208 LYS A N 1
ATOM 1514 C CA . LYS A 1 208 ? -18.388 30.273 -21.114 1.00 34.76 208 LYS A CA 1
ATOM 1515 C C . LYS A 1 208 ? -18.695 28.919 -20.475 1.00 32.09 208 LYS A C 1
ATOM 1516 O O . LYS A 1 208 ? -19.491 28.138 -21.005 1.00 37.73 208 LYS A O 1
ATOM 1522 N N . LEU A 1 209 ? -18.020 28.623 -19.359 1.00 33.78 209 LEU A N 1
ATOM 1523 C CA . LEU A 1 209 ? -18.148 27.313 -18.711 1.00 33.19 209 LEU A CA 1
ATOM 1524 C C . LEU A 1 209 ? -19.562 27.160 -18.162 1.00 34.85 209 LEU A C 1
ATOM 1525 O O . LEU A 1 209 ? -20.198 26.106 -18.314 1.00 34.14 209 LEU A O 1
ATOM 1530 N N . LEU A 1 210 ? -20.042 28.217 -17.498 1.00 38.18 210 LEU A N 1
ATOM 1531 C CA . LEU A 1 210 ? -21.408 28.230 -16.987 1.00 37.24 210 LEU A CA 1
ATOM 1532 C C . LEU A 1 210 ? -22.431 27.899 -18.083 1.00 38.51 210 LEU A C 1
ATOM 1533 O O . LEU A 1 210 ? -23.279 27.006 -17.892 1.00 36.97 210 LEU A O 1
ATOM 1538 N N . GLU A 1 211 ? -22.363 28.584 -19.234 1.00 37.40 211 GLU A N 1
ATOM 1539 C CA . GLU A 1 211 ? -23.294 28.322 -20.327 1.00 39.83 211 GLU A CA 1
ATOM 1540 C C . GLU A 1 211 ? -23.170 26.864 -20.765 1.00 41.33 211 GLU A C 1
ATOM 1541 O O . GLU A 1 211 ? -24.176 26.178 -20.989 1.00 34.70 211 GLU A O 1
ATOM 1547 N N . LEU A 1 212 ? -21.925 26.357 -20.836 1.00 39.27 212 LEU A N 1
ATOM 1548 C CA . LEU A 1 212 ? -21.739 24.974 -21.269 1.00 38.29 212 LEU A CA 1
ATOM 1549 C C . LEU A 1 212 ? -22.328 23.984 -20.260 1.00 37.40 212 LEU A C 1
ATOM 1550 O O . LEU A 1 212 ? -22.889 22.984 -20.696 1.00 40.54 212 LEU A O 1
ATOM 1555 N N . LEU A 1 213 ? -22.156 24.226 -18.945 1.00 36.51 213 LEU A N 1
ATOM 1556 C CA . LEU A 1 213 ? -22.699 23.366 -17.899 1.00 38.78 213 LEU A CA 1
ATOM 1557 C C . LEU A 1 213 ? -24.220 23.253 -18.045 1.00 40.22 213 LEU A C 1
ATOM 1558 O O . LEU A 1 213 ? -24.797 22.180 -17.880 1.00 39.46 213 LEU A O 1
ATOM 1563 N N . HIS A 1 214 ? -24.873 24.397 -18.268 1.00 40.56 214 HIS A N 1
ATOM 1564 C CA . HIS A 1 214 ? -26.309 24.423 -18.484 1.00 41.85 214 HIS A CA 1
ATOM 1565 C C . HIS A 1 214 ? -26.658 23.505 -19.644 1.00 40.18 214 HIS A C 1
ATOM 1566 O O . HIS A 1 214 ? -27.624 22.753 -19.589 1.00 38.30 214 HIS A O 1
ATOM 1573 N N . GLU A 1 215 ? -25.855 23.583 -20.705 1.00 41.75 215 GLU A N 1
ATOM 1574 C CA . GLU A 1 215 ? -26.136 22.862 -21.927 1.00 41.15 215 GLU A CA 1
ATOM 1575 C C . GLU A 1 215 ? -25.884 21.362 -21.714 1.00 42.45 215 GLU A C 1
ATOM 1576 O O . GLU A 1 215 ? -26.623 20.508 -22.232 1.00 36.16 215 GLU A O 1
ATOM 1582 N N . ALA A 1 216 ? -24.825 21.012 -20.963 1.00 38.48 216 ALA A N 1
ATOM 1583 C CA . ALA A 1 216 ? -24.552 19.612 -20.643 1.00 37.93 216 ALA A CA 1
ATOM 1584 C C . ALA A 1 216 ? -25.713 18.984 -19.861 1.00 36.75 216 ALA A C 1
ATOM 1585 O O . ALA A 1 216 ? -26.047 17.824 -20.072 1.00 37.06 216 ALA A O 1
ATOM 1587 N N . LEU A 1 217 ? -26.275 19.740 -18.918 1.00 40.07 217 LEU A N 1
ATOM 1588 C CA . LEU A 1 217 ? -27.353 19.267 -18.065 1.00 40.80 217 LEU A CA 1
ATOM 1589 C C . LEU A 1 217 ? -28.593 18.997 -18.917 1.00 45.97 217 LEU A C 1
ATOM 1590 O O . LEU A 1 217 ? -29.232 17.956 -18.759 1.00 46.27 217 LEU A O 1
ATOM 1595 N N . LYS A 1 218 ? -28.895 19.923 -19.845 1.00 46.99 218 LYS A N 1
ATOM 1596 C CA . LYS A 1 218 ? -30.004 19.770 -20.781 1.00 47.29 218 LYS A CA 1
ATOM 1597 C C . LYS A 1 218 ? -29.835 18.480 -21.573 1.00 45.14 218 LYS A C 1
ATOM 1598 O O . LYS A 1 218 ? -30.785 17.730 -21.768 1.00 52.61 218 LYS A O 1
ATOM 1604 N N . ALA A 1 219 ? -28.596 18.184 -21.982 1.00 43.86 219 ALA A N 1
ATOM 1605 C CA . ALA A 1 219 ? -28.304 16.983 -22.747 1.00 42.09 219 ALA A CA 1
ATOM 1606 C C . ALA A 1 219 ? -28.361 15.719 -21.900 1.00 51.44 219 ALA A C 1
ATOM 1607 O O . ALA A 1 219 ? -28.610 14.649 -22.447 1.00 48.65 219 ALA A O 1
ATOM 1609 N N . PHE A 1 220 ? -27.993 15.816 -20.615 1.00 50.18 220 PHE A N 1
ATOM 1610 C CA . PHE A 1 220 ? -28.026 14.663 -19.732 1.00 49.70 220 PHE A CA 1
ATOM 1611 C C . PHE A 1 220 ? -29.498 14.336 -19.449 1.00 47.54 220 PHE A C 1
ATOM 1612 O O . PHE A 1 220 ? -29.830 13.175 -19.305 1.00 51.90 220 PHE A O 1
ATOM 1620 N N . GLU A 1 221 ? -30.375 15.356 -19.389 1.00 53.17 221 GLU A N 1
ATOM 1621 C CA . GLU A 1 221 ? -31.791 15.169 -19.081 1.00 57.38 221 GLU A CA 1
ATOM 1622 C C . GLU A 1 221 ? -32.509 14.560 -20.284 1.00 65.99 221 GLU A C 1
ATOM 1623 O O . GLU A 1 221 ? -33.047 13.460 -20.174 1.00 67.06 221 GLU A O 1
ATOM 1629 N N . SER A 1 222 ? -32.553 15.300 -21.410 1.00 62.39 222 SER A N 1
ATOM 1630 C CA . SER A 1 222 ? -32.695 14.692 -22.727 1.00 62.25 222 SER A CA 1
ATOM 1631 C C . SER A 1 222 ? -31.717 13.536 -22.780 1.00 57.68 222 SER A C 1
ATOM 1632 O O . SER A 1 222 ? -30.888 13.415 -21.899 1.00 72.31 222 SER A O 1
ATOM 1635 N N . GLY A 1 223 ? -31.789 12.704 -23.800 1.00 58.70 223 GLY A N 1
ATOM 1636 C CA . GLY A 1 223 ? -30.660 11.829 -24.082 1.00 59.46 223 GLY A CA 1
ATOM 1637 C C . GLY A 1 223 ? -29.982 12.264 -25.377 1.00 55.84 223 GLY A C 1
ATOM 1638 O O . GLY A 1 223 ? -29.300 11.476 -26.013 1.00 65.28 223 GLY A O 1
ATOM 1639 N N . GLU A 1 224 ? -30.171 13.542 -25.730 1.00 63.74 224 GLU A N 1
ATOM 1640 C CA . GLU A 1 224 ? -29.929 14.044 -27.072 1.00 59.48 224 GLU A CA 1
ATOM 1641 C C . GLU A 1 224 ? -28.498 14.567 -27.146 1.00 57.19 224 GLU A C 1
ATOM 1642 O O . GLU A 1 224 ? -28.246 15.710 -26.761 1.00 56.24 224 GLU A O 1
ATOM 1648 N N . TYR A 1 225 ? -27.593 13.723 -27.654 1.00 48.07 225 TYR A N 1
ATOM 1649 C CA . TYR A 1 225 ? -26.168 13.995 -27.659 1.00 56.58 225 TYR A CA 1
ATOM 1650 C C . TYR A 1 225 ? -25.643 14.334 -29.056 1.00 59.27 225 TYR A C 1
ATOM 1651 O O . TYR A 1 225 ? -24.437 14.226 -29.266 1.00 58.00 225 TYR A O 1
ATOM 1660 N N . GLU A 1 226 ? -26.519 14.771 -29.981 1.00 63.44 226 GLU A N 1
ATOM 1661 C CA . GLU A 1 226 ? -26.238 14.664 -31.407 1.00 68.94 226 GLU A CA 1
ATOM 1662 C C . GLU A 1 226 ? -25.315 15.795 -31.851 1.00 73.87 226 GLU A C 1
ATOM 1663 O O . GLU A 1 226 ? -25.383 16.902 -31.315 1.00 74.15 226 GLU A O 1
ATOM 1665 N N . THR A 1 227 ? -24.504 15.466 -32.872 1.00 83.53 227 THR A N 1
ATOM 1666 C CA . THR A 1 227 ? -23.420 16.253 -33.453 1.00 86.85 227 THR A CA 1
ATOM 1667 C C . THR A 1 227 ? -23.423 17.713 -33.008 1.00 81.32 227 THR A C 1
ATOM 1668 O O . THR A 1 227 ? -22.813 18.057 -31.989 1.00 63.47 227 THR A O 1
ATOM 1672 N N . ASP A 1 228 ? -24.049 18.556 -33.847 1.00 87.29 228 ASP A N 1
ATOM 1673 C CA . ASP A 1 228 ? -23.904 20.002 -33.792 1.00 100.15 228 ASP A CA 1
ATOM 1674 C C . ASP A 1 228 ? -22.600 20.371 -34.512 1.00 101.39 228 ASP A C 1
ATOM 1675 O O . ASP A 1 228 ? -22.623 20.801 -35.665 1.00 92.95 228 ASP A O 1
ATOM 1680 N N . GLN A 1 229 ? -21.459 20.132 -33.849 1.00 92.61 229 GLN A N 1
ATOM 1681 C CA . GLN A 1 229 ? -20.160 20.583 -34.319 1.00 74.02 229 GLN A CA 1
ATOM 1682 C C . GLN A 1 229 ? -19.091 19.577 -33.893 1.00 61.86 229 GLN A C 1
ATOM 1683 O O . GLN A 1 229 ? -19.058 18.479 -34.431 1.00 65.75 229 GLN A O 1
ATOM 1689 N N . ALA A 1 230 ? -18.213 19.923 -32.936 1.00 63.56 230 ALA A N 1
ATOM 1690 C CA . ALA A 1 230 ? -17.074 19.066 -32.633 1.00 49.06 230 ALA A CA 1
ATOM 1691 C C . ALA A 1 230 ? -17.567 17.769 -31.999 1.00 49.71 230 ALA A C 1
ATOM 1692 O O . ALA A 1 230 ? -18.343 17.794 -31.045 1.00 48.75 230 ALA A O 1
ATOM 1694 N N . THR A 1 231 ? -17.085 16.644 -32.533 1.00 50.48 231 THR A N 1
ATOM 1695 C CA . THR A 1 231 ? -17.477 15.327 -32.062 1.00 48.87 231 THR A CA 1
ATOM 1696 C C . THR A 1 231 ? -16.507 14.843 -30.987 1.00 46.67 231 THR A C 1
ATOM 1697 O O . THR A 1 231 ? -15.388 15.352 -30.867 1.00 46.75 231 THR A O 1
ATOM 1701 N N . LEU A 1 232 ? -16.909 13.778 -30.275 1.00 50.36 232 LEU A N 1
ATOM 1702 C CA . LEU A 1 232 ? -16.012 13.089 -29.359 1.00 46.92 232 LEU A CA 1
ATOM 1703 C C . LEU A 1 232 ? -14.663 12.795 -30.018 1.00 50.47 232 LEU A C 1
ATOM 1704 O O . LEU A 1 232 ? -13.605 12.965 -29.407 1.00 45.01 232 LEU A O 1
ATOM 1709 N N . ASN A 1 233 ? -14.681 12.328 -31.272 1.00 51.28 233 ASN A N 1
ATOM 1710 C CA . ASN A 1 233 ? -13.434 11.961 -31.927 1.00 47.83 233 ASN A CA 1
ATOM 1711 C C . ASN A 1 233 ? -12.503 13.165 -32.046 1.00 42.17 233 ASN A C 1
ATOM 1712 O O . ASN A 1 233 ? -11.298 13.029 -31.845 1.00 48.52 233 ASN A O 1
ATOM 1717 N N . VAL A 1 234 ? -13.061 14.327 -32.406 1.00 47.52 234 VAL A N 1
ATOM 1718 C CA . VAL A 1 234 ? -12.257 15.521 -32.616 1.00 48.47 234 VAL A CA 1
ATOM 1719 C C . VAL A 1 234 ? -11.632 15.912 -31.279 1.00 44.90 234 VAL A C 1
ATOM 1720 O O . VAL A 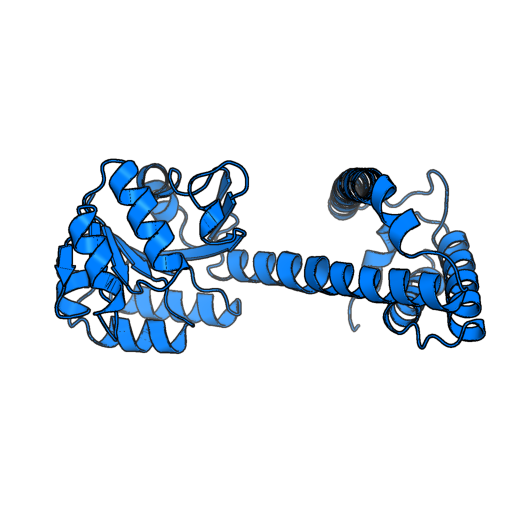1 234 ? -10.433 16.167 -31.222 1.00 44.41 234 VAL A O 1
ATOM 1724 N N . TYR A 1 235 ? -12.450 15.859 -30.210 1.00 45.95 235 TYR A N 1
ATOM 1725 C CA . TYR A 1 235 ? -12.058 16.230 -28.853 1.00 45.02 235 TYR A CA 1
ATOM 1726 C C . TYR A 1 235 ? -10.933 15.326 -28.355 1.00 41.44 235 TYR A C 1
ATOM 1727 O O . TYR A 1 235 ? -9.935 15.802 -27.838 1.00 42.15 235 TYR A O 1
ATOM 1736 N N . ALA A 1 236 ? -11.117 14.011 -28.513 1.00 46.15 236 ALA A N 1
ATOM 1737 C CA . ALA A 1 236 ? -10.114 13.036 -28.130 1.00 44.35 236 ALA A CA 1
ATOM 1738 C C . ALA A 1 236 ? -8.787 13.393 -28.791 1.00 42.60 236 ALA A C 1
ATOM 1739 O O . ALA A 1 236 ? -7.745 13.406 -28.150 1.00 47.46 236 ALA A O 1
ATOM 1741 N N . ALA A 1 237 ? -8.835 13.732 -30.085 1.00 51.19 237 ALA A N 1
ATOM 1742 C CA . ALA A 1 237 ? -7.617 14.044 -30.818 1.00 49.20 237 ALA A CA 1
ATOM 1743 C C . ALA A 1 237 ? -6.998 15.338 -30.308 1.00 46.13 237 ALA A C 1
ATOM 1744 O O . ALA A 1 237 ? -5.799 15.381 -30.065 1.00 48.04 237 ALA A O 1
ATOM 1746 N N . ALA A 1 238 ? -7.823 16.386 -30.140 1.00 48.29 238 ALA A N 1
ATOM 1747 C CA . ALA A 1 238 ? -7.353 17.661 -29.602 1.00 51.18 238 ALA A CA 1
ATOM 1748 C C . ALA A 1 238 ? -6.726 17.508 -28.208 1.00 47.08 238 ALA A C 1
ATOM 1749 O O . ALA A 1 238 ? -5.712 18.140 -27.923 1.00 43.42 238 ALA A O 1
ATOM 1751 N N . VAL A 1 239 ? -7.347 16.692 -27.339 1.00 43.02 239 VAL A N 1
ATOM 1752 C CA . VAL A 1 239 ? -6.888 16.510 -25.966 1.00 45.61 239 VAL A CA 1
ATOM 1753 C C . VAL A 1 239 ? -5.560 15.749 -25.965 1.00 42.61 239 VAL A C 1
ATOM 1754 O O . VAL A 1 239 ? -4.658 16.050 -25.189 1.00 43.04 239 VAL A O 1
ATOM 1758 N N . GLU A 1 240 ? -5.410 14.788 -26.873 1.00 49.01 240 GLU A N 1
ATOM 1759 C CA . GLU A 1 240 ? -4.138 14.089 -26.972 1.00 48.42 240 GLU A CA 1
ATOM 1760 C C . GLU A 1 240 ? -3.029 15.074 -27.335 1.00 45.23 240 GLU A C 1
ATOM 1761 O O . GLU A 1 240 ? -1.932 15.006 -26.775 1.00 49.11 240 GLU A O 1
ATOM 1767 N N . ALA A 1 241 ? -3.314 16.011 -28.248 1.00 44.36 241 ALA A N 1
ATOM 1768 C CA . ALA A 1 241 ? -2.308 16.957 -28.704 1.00 43.26 241 ALA A CA 1
ATOM 1769 C C . ALA A 1 241 ? -1.935 17.960 -27.607 1.00 42.84 241 ALA A C 1
ATOM 1770 O O . ALA A 1 241 ? -0.772 18.365 -27.489 1.00 42.69 241 ALA A O 1
ATOM 1772 N N . TRP A 1 242 ? -2.940 18.401 -26.823 1.00 41.26 242 TRP A N 1
ATOM 1773 C CA . TRP A 1 242 ? -2.700 19.176 -25.620 1.00 41.46 242 TRP A CA 1
ATOM 1774 C C . TRP A 1 242 ? -1.853 18.378 -24.631 1.00 38.68 242 TRP A C 1
ATOM 1775 O O . TRP A 1 242 ? -0.916 18.909 -24.073 1.00 38.46 242 TRP A O 1
ATOM 1786 N N . GLN A 1 243 ? -2.229 17.126 -24.366 1.00 45.63 243 GLN A N 1
ATOM 1787 C CA . GLN A 1 243 ? -1.476 16.341 -23.405 1.00 45.13 243 GLN A CA 1
ATOM 1788 C C . GLN A 1 243 ? -0.007 16.267 -23.839 1.00 45.41 243 GLN A C 1
ATOM 1789 O O . GLN A 1 243 ? 0.898 16.467 -23.034 1.00 44.51 243 GLN A O 1
ATOM 1795 N N . GLN A 1 244 ? 0.235 16.001 -25.128 1.00 53.10 244 GLN A N 1
ATOM 1796 C CA . GLN A 1 244 ? 1.601 15.860 -25.621 1.00 48.55 244 GLN A CA 1
ATOM 1797 C C . GLN A 1 244 ? 2.346 17.181 -25.468 1.00 45.86 244 GLN A C 1
ATOM 1798 O O . GLN A 1 244 ? 3.506 17.185 -25.076 1.00 45.70 244 GLN A O 1
ATOM 1804 N N . SER A 1 245 ? 1.679 18.308 -25.749 1.00 44.29 245 SER A N 1
ATOM 1805 C CA . SER A 1 245 ? 2.320 19.598 -25.575 1.00 46.29 245 SER A CA 1
ATOM 1806 C C . SER A 1 245 ? 2.731 19.807 -24.121 1.00 45.09 245 SER A C 1
ATOM 1807 O O . SER A 1 245 ? 3.784 20.388 -23.874 1.00 40.59 245 SER A O 1
ATOM 1810 N N . MET A 1 246 ? 1.854 19.418 -23.174 1.00 42.77 246 MET A N 1
ATOM 1811 C CA . MET A 1 246 ? 2.112 19.677 -21.760 1.00 41.84 246 MET A CA 1
ATOM 1812 C C . MET A 1 246 ? 3.268 18.782 -21.275 1.00 42.81 246 MET A C 1
ATOM 1813 O O . MET A 1 246 ? 4.095 19.224 -20.484 1.00 45.62 246 MET A O 1
ATOM 1818 N N . GLN A 1 247 ? 3.321 17.543 -21.776 1.00 41.44 247 GLN A N 1
ATOM 1819 C CA . GLN A 1 247 ? 4.353 16.588 -21.381 1.00 49.63 247 GLN A CA 1
ATOM 1820 C C . GLN A 1 247 ? 5.716 16.986 -21.954 1.00 46.28 247 GLN A C 1
ATOM 1821 O O . GLN A 1 247 ? 6.661 17.180 -21.192 1.00 49.97 247 GLN A O 1
ATOM 1827 N N . ARG A 1 248 ? 5.766 17.268 -23.262 1.00 53.11 248 ARG A N 1
ATOM 1828 C CA . ARG A 1 248 ? 6.960 17.806 -23.896 1.00 55.43 248 ARG A CA 1
ATOM 1829 C C . ARG A 1 248 ? 7.487 18.997 -23.105 1.00 55.38 248 ARG A C 1
ATOM 1830 O O . ARG A 1 248 ? 8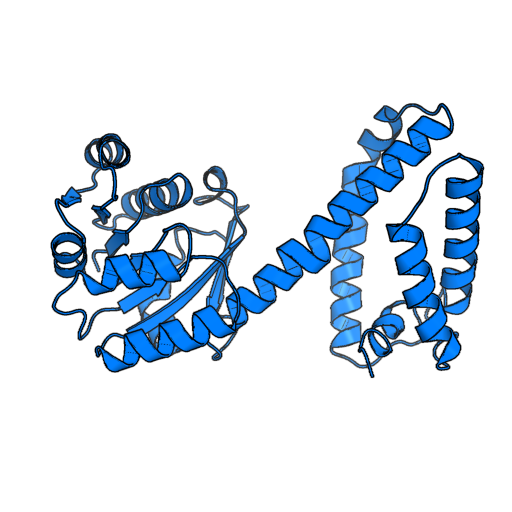.701 19.167 -23.007 1.00 47.73 248 ARG A O 1
ATOM 1838 N N . ALA A 1 249 ? 6.581 19.802 -22.526 1.00 45.32 249 ALA A N 1
ATOM 1839 C CA . ALA A 1 249 ? 6.974 20.917 -21.675 1.00 45.07 249 ALA A CA 1
ATOM 1840 C C . ALA A 1 249 ? 7.336 20.494 -20.244 1.00 44.75 249 ALA A C 1
ATOM 1841 O O . ALA A 1 249 ? 7.575 21.342 -19.397 1.00 49.65 249 ALA A O 1
ATOM 1843 N N . GLY A 1 250 ? 7.376 19.197 -19.942 1.00 54.72 250 GLY A N 1
ATOM 1844 C CA . GLY A 1 250 ? 7.855 18.775 -18.631 1.00 52.30 250 GLY A CA 1
ATOM 1845 C C . GLY A 1 250 ? 6.751 18.686 -17.570 1.00 52.60 250 GLY A C 1
ATOM 1846 O O . GLY A 1 250 ? 7.050 18.625 -16.382 1.00 48.83 250 GLY A O 1
ATOM 1847 N N . GLN A 1 251 ? 5.477 18.641 -17.974 1.00 45.34 251 GLN A N 1
ATOM 1848 C CA . GLN A 1 251 ? 4.397 18.559 -16.996 1.00 46.44 251 GLN A CA 1
ATOM 1849 C C . GLN A 1 251 ? 3.871 17.138 -16.960 1.00 43.21 251 GLN A C 1
ATOM 1850 O O . GLN A 1 251 ? 3.687 16.549 -18.010 1.00 39.93 251 GLN A O 1
ATOM 1856 N N . ARG A 1 252 ? 3.526 16.630 -15.772 1.00 45.32 252 ARG A N 1
ATOM 1857 C CA . ARG A 1 252 ? 2.872 15.332 -15.666 1.00 46.15 252 ARG A CA 1
ATOM 1858 C C . ARG A 1 252 ? 1.498 15.334 -16.338 1.00 45.05 252 ARG A C 1
ATOM 1859 O O . ARG A 1 252 ? 1.112 14.352 -16.977 1.00 42.78 252 ARG A O 1
ATOM 1867 N N . ALA A 1 253 ? 0.710 16.398 -16.132 1.00 46.35 253 ALA A N 1
ATOM 1868 C CA . ALA A 1 253 ? -0.575 16.527 -16.826 1.00 47.69 253 ALA A CA 1
ATOM 1869 C C . ALA A 1 253 ? -1.515 15.373 -16.504 1.00 37.44 253 ALA A C 1
ATOM 1870 O O . ALA A 1 253 ? -2.140 14.784 -17.393 1.00 37.07 253 ALA A O 1
ATOM 1872 N N . ALA A 1 254 ? -1.676 15.091 -15.210 1.00 39.59 254 ALA A N 1
ATOM 1873 C CA . ALA A 1 254 ? -2.425 13.913 -14.811 1.00 37.08 254 ALA A CA 1
ATOM 1874 C C . ALA A 1 254 ? -3.922 14.100 -15.050 1.00 35.51 254 ALA A C 1
ATOM 1875 O O . ALA A 1 254 ? -4.627 13.183 -15.486 1.00 35.54 254 ALA A O 1
ATOM 1877 N N . LEU A 1 255 ? -4.460 15.291 -14.725 1.00 36.27 255 LEU A N 1
ATOM 1878 C CA . LEU A 1 255 ? -5.880 15.528 -15.006 1.00 35.24 255 LEU A CA 1
ATOM 1879 C C . LEU A 1 255 ? -6.131 15.465 -16.511 1.00 32.07 255 LEU A C 1
ATOM 1880 O O . LEU A 1 255 ? -7.149 14.926 -16.978 1.00 36.84 255 LEU A O 1
ATOM 1885 N N . MET A 1 256 ? -5.220 16.038 -17.295 1.00 37.53 256 MET A N 1
ATOM 1886 C CA . MET A 1 256 ? -5.413 16.004 -18.742 1.00 37.08 256 MET A CA 1
ATOM 1887 C C . MET A 1 256 ? -5.398 14.566 -19.256 1.00 37.15 256 MET A C 1
ATOM 1888 O O . MET A 1 256 ? -6.185 14.223 -20.134 1.00 39.95 256 MET A O 1
ATOM 1893 N N . THR A 1 257 ? -4.523 13.736 -18.671 1.00 42.54 257 THR A N 1
ATOM 1894 C CA . THR A 1 257 ? -4.431 12.311 -19.004 1.00 42.73 257 THR A CA 1
ATOM 1895 C C . THR A 1 257 ? -5.723 11.578 -18.652 1.00 39.10 257 THR A C 1
ATOM 1896 O O . THR A 1 257 ? -6.222 10.760 -19.430 1.00 42.16 257 THR A O 1
ATOM 1900 N N . ALA A 1 258 ? -6.288 11.842 -17.465 1.00 42.97 258 ALA A N 1
ATOM 1901 C CA . ALA A 1 258 ? -7.546 11.211 -17.062 1.00 35.47 258 ALA A CA 1
ATOM 1902 C C . ALA A 1 258 ? -8.712 11.628 -17.970 1.00 35.67 258 ALA A C 1
ATOM 1903 O O . ALA A 1 258 ? -9.573 10.826 -18.333 1.00 37.87 258 ALA A O 1
ATOM 1905 N N . ASN A 1 259 ? -8.745 12.907 -18.354 1.00 36.49 259 ASN A N 1
ATOM 1906 C CA . ASN A 1 259 ? -9.744 13.438 -19.272 1.00 32.90 259 ASN A CA 1
ATOM 1907 C C . ASN A 1 259 ? -9.696 12.703 -20.617 1.00 36.88 259 ASN A C 1
ATOM 1908 O O . ASN A 1 259 ? -10.728 12.309 -21.147 1.00 35.68 259 ASN A O 1
ATOM 1913 N N . LEU A 1 260 ? -8.488 12.583 -21.191 1.00 43.60 260 LEU A N 1
ATOM 1914 C CA . LEU A 1 260 ? -8.295 11.828 -22.429 1.00 43.54 260 LEU A CA 1
ATOM 1915 C C . LEU A 1 260 ? -8.883 10.425 -22.301 1.00 42.54 260 LEU A C 1
ATOM 1916 O O . LEU A 1 260 ? -9.586 9.958 -23.194 1.00 51.30 260 LEU A O 1
ATOM 1921 N N . ASP A 1 261 ? -8.618 9.785 -21.157 1.00 46.49 261 ASP A N 1
ATOM 1922 C CA . ASP A 1 261 ? -9.054 8.415 -20.922 1.00 49.01 261 ASP A CA 1
ATOM 1923 C C . ASP A 1 261 ? -10.584 8.364 -20.937 1.00 51.87 261 ASP A C 1
ATOM 1924 O O . ASP A 1 261 ? -11.192 7.497 -21.567 1.00 48.50 261 ASP A O 1
ATOM 1929 N N . ASN A 1 262 ? -11.239 9.332 -20.283 1.00 43.52 262 ASN A N 1
ATOM 1930 C CA . ASN A 1 262 ? -12.682 9.424 -20.367 1.00 39.20 262 ASN A CA 1
ATOM 1931 C C . ASN A 1 262 ? -13.143 9.557 -21.813 1.00 36.60 262 ASN A C 1
ATOM 1932 O O . ASN A 1 262 ? -14.183 9.017 -22.201 1.00 40.27 262 ASN A O 1
ATOM 1937 N N . LEU A 1 263 ? -12.420 10.376 -22.586 1.00 39.64 263 LEU A N 1
ATOM 1938 C CA . LEU A 1 263 ? -12.875 10.672 -23.937 1.00 40.74 263 LEU A CA 1
ATOM 1939 C C . LEU A 1 263 ? -12.705 9.424 -24.822 1.00 37.97 263 LEU A C 1
ATOM 1940 O O . LEU A 1 263 ? -13.577 9.085 -25.607 1.00 44.35 263 LEU A O 1
ATOM 1945 N N . GLN A 1 264 ? -11.612 8.700 -24.640 1.00 47.40 264 GLN A N 1
ATOM 1946 C CA . GLN A 1 264 ? -11.346 7.545 -25.483 1.00 52.77 264 GLN A CA 1
ATOM 1947 C C . GLN A 1 264 ? -12.410 6.473 -25.252 1.00 55.76 264 GLN A C 1
ATOM 1948 O O . GLN A 1 264 ? -13.002 5.975 -26.208 1.00 57.73 264 GLN A O 1
ATOM 1954 N N . ARG A 1 265 ? -12.709 6.166 -23.987 1.00 52.41 265 ARG A N 1
ATOM 1955 C CA . ARG A 1 265 ? -13.705 5.154 -23.672 1.00 49.54 265 ARG A CA 1
ATOM 1956 C C . ARG A 1 265 ? -15.063 5.461 -24.300 1.00 54.33 265 ARG A C 1
ATOM 1957 O O . ARG A 1 265 ? -15.777 4.562 -24.752 1.00 52.40 265 ARG A O 1
ATOM 1965 N N . ALA A 1 266 ? -15.429 6.741 -24.328 1.00 43.55 266 ALA A N 1
ATOM 1966 C CA . ALA A 1 266 ? -16.664 7.167 -24.955 1.00 51.90 266 ALA A CA 1
ATOM 1967 C C . ALA A 1 266 ? -16.623 6.847 -26.447 1.00 54.14 266 ALA A C 1
ATOM 1968 O O . ALA A 1 266 ? -17.615 6.333 -26.974 1.00 51.50 266 ALA A O 1
ATOM 1970 N N . CYS A 1 267 ? -15.468 7.128 -27.085 1.00 54.76 267 CYS A N 1
ATOM 1971 C CA . CYS A 1 267 ? -15.269 6.891 -28.511 1.00 56.55 267 CYS A CA 1
ATOM 1972 C C . CYS A 1 267 ? -15.232 5.385 -28.768 1.00 60.61 267 CYS A C 1
ATOM 1973 O O . CYS A 1 267 ? -15.993 4.871 -29.585 1.00 69.62 267 CYS A O 1
ATOM 1976 N N . ALA A 1 268 ? -14.362 4.697 -28.013 1.00 65.99 268 ALA A N 1
ATOM 1977 C CA . ALA A 1 268 ? -14.178 3.257 -28.091 1.00 64.15 268 ALA A CA 1
ATOM 1978 C C . ALA A 1 268 ? -15.463 2.466 -27.822 1.00 68.10 268 ALA A C 1
ATOM 1979 O O . ALA A 1 268 ? -15.516 1.283 -28.136 1.00 77.04 268 ALA A O 1
ATOM 1981 N N . ALA A 1 269 ? -16.512 3.090 -27.281 1.00 62.51 269 ALA A N 1
ATOM 1982 C CA . ALA A 1 269 ? -17.799 2.423 -27.120 1.00 61.66 269 ALA A CA 1
ATOM 1983 C C . ALA A 1 269 ? -18.807 2.934 -28.142 1.00 56.85 269 ALA A C 1
ATOM 1984 O O . ALA A 1 269 ? -20.009 2.810 -27.923 1.00 57.78 269 ALA A O 1
ATOM 1986 N N . GLY A 1 270 ? -18.316 3.577 -29.208 1.00 60.19 270 GLY A N 1
ATOM 1987 C CA . GLY A 1 270 ? -19.129 3.854 -30.381 1.00 53.54 270 GLY A CA 1
ATOM 1988 C C . GLY A 1 270 ? -19.881 5.179 -30.331 1.00 53.46 270 GLY A C 1
ATOM 1989 O O . GLY A 1 270 ? -20.808 5.381 -31.111 1.00 54.57 270 GLY A O 1
ATOM 1990 N N . HIS A 1 271 ? -19.437 6.113 -29.477 1.00 62.98 271 HIS A N 1
ATOM 1991 C CA . HIS A 1 271 ? -20.066 7.420 -29.363 1.00 59.46 271 HIS A CA 1
ATOM 1992 C C . HIS A 1 271 ? -19.229 8.510 -30.043 1.00 61.29 271 HIS A C 1
ATOM 1993 O O . HIS A 1 271 ? -19.591 9.693 -29.975 1.00 56.45 271 HIS A O 1
ATOM 2000 N N . GLY A 1 272 ? -18.126 8.105 -30.690 1.00 52.70 272 GLY A N 1
ATOM 2001 C CA . GLY A 1 272 ? -17.161 9.002 -31.314 1.00 51.07 272 GLY A CA 1
ATOM 2002 C C . GLY A 1 272 ? -17.785 10.119 -32.157 1.00 53.60 272 GLY A C 1
ATOM 2003 O O . GLY A 1 272 ? -17.206 11.200 -32.279 1.00 53.84 272 GLY A O 1
ATOM 2004 N N . ASP A 1 273 ? -18.973 9.890 -32.721 1.00 58.06 273 ASP A N 1
ATOM 2005 C CA . ASP A 1 273 ? -19.536 10.825 -33.684 1.00 63.34 273 ASP A CA 1
ATOM 2006 C C . ASP A 1 273 ? -20.614 11.710 -33.056 1.00 59.63 273 ASP A C 1
ATOM 2007 O O . ASP A 1 273 ? -21.162 12.579 -33.732 1.00 59.12 273 ASP A O 1
ATOM 2012 N N . LYS A 1 274 ? -20.919 11.496 -31.765 1.00 59.95 274 LYS A N 1
ATOM 2013 C CA . LYS A 1 274 ? -21.829 12.362 -31.025 1.00 57.77 274 LYS A CA 1
ATOM 2014 C C . LYS A 1 274 ? -21.033 13.498 -30.380 1.00 53.30 274 LYS A C 1
ATOM 2015 O O . LYS A 1 274 ? -19.796 13.528 -30.449 1.00 52.37 274 LYS A O 1
ATOM 2017 N N . GLY A 1 275 ? -21.762 14.439 -29.765 1.00 51.69 275 GLY A N 1
ATOM 2018 C CA . GLY A 1 275 ? -21.151 15.598 -29.124 1.00 48.74 275 GLY A CA 1
ATOM 2019 C C . GLY A 1 275 ? -20.470 15.211 -27.806 1.00 46.93 275 GLY A C 1
ATOM 2020 O O . GLY A 1 275 ? -20.527 14.050 -27.387 1.00 45.19 275 GLY A O 1
ATOM 2021 N N . ILE A 1 276 ? -19.822 16.189 -27.154 1.00 41.46 276 ILE A N 1
ATOM 2022 C CA . ILE A 1 276 ? -18.927 15.863 -26.060 1.00 38.11 276 ILE A CA 1
ATOM 2023 C C . ILE A 1 276 ? -19.705 15.285 -24.879 1.00 40.61 276 ILE A C 1
ATOM 2024 O O . ILE A 1 276 ? -19.130 14.552 -24.074 1.00 44.27 276 ILE A O 1
ATOM 2029 N N . PHE A 1 277 ? -20.995 15.610 -24.777 1.00 41.35 277 PHE A N 1
ATOM 2030 C CA . PHE A 1 277 ? -21.797 15.296 -23.613 1.00 39.87 277 PHE A CA 1
ATOM 2031 C C . PHE A 1 277 ? -22.061 13.801 -23.526 1.00 47.87 277 PHE A C 1
ATOM 2032 O O . PHE A 1 277 ? -22.390 13.309 -22.442 1.00 46.69 277 PHE A O 1
ATOM 2040 N N . ALA A 1 278 ? -21.936 13.102 -24.666 1.00 49.20 278 ALA A N 1
ATOM 2041 C CA . ALA A 1 278 ? -22.101 11.657 -24.699 1.00 48.36 278 ALA A CA 1
ATOM 2042 C C . ALA A 1 278 ? -21.018 10.969 -23.874 1.00 45.58 278 ALA A C 1
ATOM 2043 O O . ALA A 1 278 ? -21.107 9.774 -23.592 1.00 46.45 278 ALA A O 1
ATOM 2045 N N . GLN A 1 279 ? -19.998 11.712 -23.438 1.00 41.75 279 GLN A N 1
ATOM 2046 C CA . GLN A 1 279 ? -18.953 11.106 -22.633 1.00 40.63 279 GLN A CA 1
ATOM 2047 C C . GLN A 1 279 ? -19.496 10.635 -21.278 1.00 38.32 279 GLN A C 1
ATOM 2048 O O . GLN A 1 279 ? -18.883 9.798 -20.607 1.00 41.58 279 GLN A O 1
ATOM 2054 N N . ILE A 1 280 ? -20.650 11.154 -20.884 1.00 40.96 280 ILE A N 1
ATOM 2055 C CA . ILE A 1 280 ? -21.281 10.751 -19.645 1.00 46.55 280 ILE A CA 1
ATOM 2056 C C . ILE A 1 280 ? -21.516 9.240 -19.645 1.00 54.11 280 ILE A C 1
ATOM 2057 O O . ILE A 1 280 ? -21.465 8.646 -18.572 1.00 49.65 280 ILE A O 1
ATOM 2062 N N . GLU A 1 281 ? -21.678 8.631 -20.835 1.00 55.21 281 GLU A N 1
ATOM 2063 C CA . GLU A 1 281 ? -22.211 7.279 -20.970 1.00 59.76 281 GLU A CA 1
ATOM 2064 C C . GLU A 1 281 ? -21.224 6.197 -20.533 1.00 52.39 281 GLU A C 1
ATOM 2065 O O . GLU A 1 281 ? -21.648 5.070 -20.343 1.00 58.36 281 GLU A O 1
ATOM 2071 N N . THR A 1 282 ? -19.934 6.508 -20.367 1.00 48.43 282 THR A N 1
ATOM 2072 C CA . THR A 1 282 ? -18.955 5.492 -20.023 1.00 45.02 282 THR A CA 1
ATOM 2073 C C . THR A 1 282 ? -18.148 5.912 -18.798 1.00 41.43 282 THR A C 1
ATOM 2074 O O . THR A 1 282 ? -17.011 5.475 -18.615 1.00 47.51 282 THR A O 1
ATOM 2078 N N . LEU A 1 283 ? -18.750 6.728 -17.920 1.00 44.47 283 LEU A N 1
ATOM 2079 C CA . LEU A 1 283 ? -18.111 7.119 -16.666 1.00 44.59 283 LEU A CA 1
ATOM 2080 C C . LEU A 1 283 ? -18.315 6.061 -15.584 1.00 47.70 283 LEU A C 1
ATOM 2081 O O . LEU A 1 283 ? -17.598 6.058 -14.578 1.00 44.63 283 LEU A O 1
ATOM 2086 N N . SER A 1 284 ? -19.304 5.189 -15.793 1.00 54.96 284 SER A N 1
ATOM 2087 C CA . SER A 1 284 ? -19.563 4.083 -14.882 1.00 62.96 284 SER A CA 1
ATOM 2088 C C . SER A 1 284 ? -18.440 3.043 -14.898 1.00 61.81 284 SER A C 1
ATOM 2089 O O . SER A 1 284 ? -17.740 2.875 -15.893 1.00 66.33 284 SER A O 1
ATOM 2092 N N . ALA A 1 285 ? -18.293 2.327 -13.778 1.00 65.21 285 ALA A N 1
ATOM 2093 C CA . ALA A 1 285 ? -17.237 1.335 -13.602 1.00 72.73 285 ALA A CA 1
ATOM 2094 C C . ALA A 1 285 ? -17.506 0.062 -14.419 1.00 76.08 285 ALA A C 1
ATOM 2095 O O . ALA A 1 285 ? -16.559 -0.620 -14.817 1.00 77.95 285 ALA A O 1
ATOM 2097 N N . ASN A 1 286 ? -18.792 -0.255 -14.649 1.00 76.53 286 ASN A N 1
ATOM 2098 C CA . ASN A 1 286 ? -19.221 -1.346 -15.519 1.00 91.42 286 ASN A CA 1
ATOM 2099 C C . ASN A 1 286 ? -18.759 -2.690 -14.935 1.00 96.52 286 ASN A C 1
ATOM 2100 O O . ASN A 1 286 ? -17.669 -3.152 -15.348 1.00 105.51 286 ASN A O 1
#

Solvent-accessible surface area: 15870 Å² total; per-residue (Å²): 103,52,0,0,0,0,2,2,32,146,41,0,34,12,0,0,75,7,0,39,166,56,70,25,131,1,9,0,21,22,196,70,42,105,145,0,56,91,4,48,98,55,56,9,70,57,12,104,24,5,85,51,0,1,73,53,2,60,0,0,2,0,17,24,152,52,9,134,64,0,80,88,14,0,77,90,4,149,72,1,66,61,39,11,0,0,0,11,6,89,25,64,43,110,61,0,78,127,9,11,134,60,0,65,73,64,44,10,75,7,0,0,0,4,26,67,22,144,36,144,28,4,50,60,144,78,6,16,2,40,2,0,1,79,89,73,2,20,108,74,0,67,95,22,1,45,68,4,5,56,131,26,161,38,41,22,80,174,27,0,17,0,2,69,68,31,61,46,116,51,31,77,74,111,93,71,38,86,23,46,86,116,37,39,15,28,58,28,163,42,79,141,82,58,69,46,116,35,168,123,24,71,112,109,155,87,85,124,72,100,133,73,67,101,70,14,108,137,8,84,159,53,61,142,38,89,66,120,137,38,21,0,76,88,66,14,64,36,3,68,56,139,20,79,33,12,78,187,27,66,43,196,5,48,63,38,55,54,55,13,63,55,1,76,138,0,26,94,58,71,53,6,108,23,8,42,33,0,36,59,91,35,99,85,110,138

Foldseek 3Di:
DAEEEEDLDLQSVLQLLLLVVVVHAYEYEYPVQVSCVVVVVSRHHYDPALLRRLVVDQEYEYDDAALVVVVVRNVPHPANANHEYEYAYADALVSQQVSQVVCVVRNYHYKYKYWDDDSVCFQHANTEMEIEADVVSCVVCVVSRCRRGVYYYHDYRRSSPNNVVCCCPVPVPDVLVVVVVVLVLVLCVLVVHDSVVVVVCVVVVVVVVVVVVVVLVVCVVPVAQAAPDQFLQNVLVVLVVVCVSSVVSPGPCVSSVVVSVLSVVLVVVPRRRTHPSSSVVPPDPD